Protein AF-A0AAV5AWC4-F1 (afdb_monomer_lite)

Secondary structure (DSSP, 8-state):
----------------------------------SS----GGG-TTEEEEE-SSSEEEEEE---SSS-HHHHEEEEEETTEEEEEESSTTSPP-TT-BEEESS---GGGEEEEEEEEEEE--STT--EEEEEEEEEEEPPBTTBPPPHHHHTT-HHHHHHHHHHHHHHHHHHHHHHHHHHTTS-HHHHHHH-HHHHHHHHHHTTS-GGGGGGS-TTTTT-EEEEEEEEEEEEEETTEEEEEEEEEEETTS-TT--SSS--

pLDDT: mean 78.09, std 23.51, range [24.14, 97.31]

Organism: NCBI:txid1004260

Structure (mmCIF, N/CA/C/O backbone):
data_AF-A0AAV5AWC4-F1
#
_entry.id   AF-A0AAV5AWC4-F1
#
loop_
_atom_site.group_PDB
_atom_site.id
_atom_site.type_symbol
_atom_site.label_atom_id
_atom_site.label_alt_id
_atom_site.label_comp_id
_atom_site.label_asym_id
_atom_site.label_entity_id
_atom_site.label_seq_id
_atom_site.pdbx_PDB_ins_code
_atom_site.Cartn_x
_atom_site.Cartn_y
_atom_site.Cartn_z
_atom_site.occupancy
_atom_site.B_iso_or_equiv
_atom_site.auth_seq_id
_atom_site.auth_comp_id
_atom_site.auth_asym_id
_atom_site.auth_atom_id
_atom_site.pdbx_PDB_model_num
ATOM 1 N N . MET A 1 1 ? 59.520 35.447 3.222 1.00 40.12 1 MET A N 1
ATOM 2 C CA . MET A 1 1 ? 59.905 36.164 1.985 1.00 40.12 1 MET A CA 1
ATOM 3 C C . MET A 1 1 ? 61.304 35.749 1.560 1.00 40.12 1 MET A C 1
ATOM 5 O O . MET A 1 1 ? 62.263 36.157 2.200 1.00 40.12 1 MET A O 1
ATOM 9 N N . LYS A 1 2 ? 61.407 34.945 0.501 1.00 31.33 2 LYS A N 1
ATOM 10 C CA . LYS A 1 2 ? 62.451 35.010 -0.533 1.00 31.33 2 LYS A CA 1
ATOM 11 C C . LYS A 1 2 ? 62.004 34.082 -1.660 1.00 31.33 2 LYS A C 1
ATOM 13 O O . LYS A 1 2 ? 61.679 32.924 -1.423 1.00 31.33 2 LYS A O 1
ATOM 18 N N . THR A 1 3 ? 61.866 34.674 -2.831 1.00 33.53 3 THR A N 1
ATOM 19 C CA . THR A 1 3 ? 61.226 34.121 -4.022 1.00 33.53 3 THR A CA 1
ATOM 20 C C . THR A 1 3 ? 62.292 33.633 -5.016 1.00 33.53 3 THR A C 1
ATOM 22 O O . THR A 1 3 ? 63.442 34.061 -4.926 1.00 33.53 3 THR A O 1
ATOM 25 N N . ILE A 1 4 ? 61.813 32.888 -6.027 1.00 37.16 4 ILE A N 1
ATOM 26 C CA . ILE A 1 4 ? 62.345 32.655 -7.392 1.00 37.16 4 ILE A CA 1
ATOM 27 C C . ILE A 1 4 ? 63.569 31.692 -7.438 1.00 37.16 4 ILE A C 1
ATOM 29 O O . ILE A 1 4 ? 64.443 31.784 -6.593 1.00 37.16 4 ILE A O 1
ATOM 33 N N . ILE A 1 5 ? 63.729 30.707 -8.341 1.00 33.53 5 ILE A N 1
ATOM 34 C CA . ILE A 1 5 ? 63.484 30.650 -9.797 1.00 33.53 5 ILE A CA 1
ATOM 35 C C . ILE A 1 5 ? 63.308 29.194 -10.288 1.00 33.53 5 ILE A C 1
ATOM 37 O O . ILE A 1 5 ? 64.107 28.325 -9.956 1.00 33.53 5 ILE A O 1
ATOM 41 N N . TYR A 1 6 ? 62.291 28.961 -11.130 1.00 37.31 6 TYR A N 1
ATOM 42 C CA . TYR A 1 6 ? 62.202 27.831 -12.072 1.00 37.31 6 TYR A CA 1
ATOM 43 C C . TYR A 1 6 ? 63.062 28.110 -13.312 1.00 37.31 6 TYR A C 1
ATOM 45 O O . TYR A 1 6 ? 63.095 29.253 -13.771 1.00 37.31 6 TYR A O 1
ATOM 53 N N . PRO A 1 7 ? 63.552 27.060 -13.989 1.00 45.38 7 PRO A N 1
ATOM 54 C CA . PRO A 1 7 ? 63.316 27.044 -15.424 1.00 45.38 7 PRO A CA 1
ATOM 55 C C . PRO A 1 7 ? 62.707 25.732 -15.916 1.00 45.38 7 PRO A C 1
ATOM 57 O O . PRO A 1 7 ? 63.189 24.628 -15.677 1.00 45.38 7 PRO A O 1
ATOM 60 N N . LEU A 1 8 ? 61.627 25.944 -16.658 1.00 32.09 8 LEU A N 1
ATOM 61 C CA . LEU A 1 8 ? 61.037 25.091 -17.674 1.00 32.09 8 LEU A CA 1
ATOM 62 C C . LEU A 1 8 ? 62.049 24.855 -18.810 1.00 32.09 8 LEU A C 1
ATOM 64 O O . LEU A 1 8 ? 62.684 25.809 -19.256 1.00 32.09 8 LEU A O 1
ATOM 68 N N . SER A 1 9 ? 62.142 23.634 -19.337 1.00 33.19 9 SER A N 1
ATOM 69 C CA . SER A 1 9 ? 62.274 23.346 -20.781 1.00 33.19 9 SER A CA 1
ATOM 70 C C . SER A 1 9 ? 62.487 21.844 -21.016 1.00 33.19 9 SER A C 1
ATOM 72 O O . SER A 1 9 ? 63.084 21.181 -20.180 1.00 33.19 9 SER A O 1
ATOM 74 N N . LEU A 1 10 ? 62.109 21.211 -22.126 1.00 29.83 10 LEU A N 1
ATOM 75 C CA . LEU A 1 10 ? 61.125 21.443 -23.188 1.00 29.83 10 LEU A CA 1
ATOM 76 C C . LEU A 1 10 ? 61.348 20.273 -24.178 1.00 29.83 10 LEU A C 1
ATOM 78 O O . LEU A 1 10 ? 62.437 20.211 -24.731 1.00 29.83 10 LEU A O 1
ATOM 82 N N . LEU A 1 11 ? 60.321 19.440 -24.435 1.00 32.59 11 LEU A N 1
ATOM 83 C CA . LEU A 1 11 ? 60.069 18.681 -25.688 1.00 32.59 11 LEU A CA 1
ATOM 84 C C . LEU A 1 11 ? 61.161 17.658 -26.178 1.00 32.59 11 LEU A C 1
ATOM 86 O O . LEU A 1 11 ? 62.282 17.672 -25.710 1.00 32.59 11 LEU A O 1
ATOM 90 N N . LEU A 1 12 ? 60.977 16.676 -27.079 1.00 28.38 12 LEU A N 1
ATOM 91 C CA . LEU A 1 12 ? 60.041 16.366 -28.172 1.00 28.38 12 LEU A CA 1
ATOM 92 C C . LEU A 1 12 ? 60.081 14.841 -28.474 1.00 28.38 12 LEU A C 1
ATOM 94 O O . LEU A 1 12 ? 61.156 14.269 -28.599 1.00 28.38 12 LEU A O 1
ATOM 98 N N . LEU A 1 13 ? 58.887 14.275 -28.688 1.00 28.98 13 LEU A N 1
ATOM 99 C CA . LEU A 1 13 ? 58.412 13.470 -29.835 1.00 28.98 13 LEU A CA 1
ATOM 100 C C . LEU A 1 13 ? 59.071 12.166 -30.354 1.00 28.98 13 LEU A C 1
ATOM 102 O O . LEU A 1 13 ? 60.273 12.053 -30.555 1.00 28.98 13 LEU A O 1
ATOM 106 N N . CYS A 1 14 ? 58.125 11.348 -30.858 1.00 24.14 14 CYS A N 1
ATOM 107 C CA . CYS A 1 14 ? 58.142 10.518 -32.077 1.00 24.14 14 CYS A CA 1
ATOM 108 C C . CYS A 1 14 ? 58.638 9.065 -31.942 1.00 24.14 14 CYS A C 1
ATOM 110 O O . CYS A 1 14 ? 59.650 8.808 -31.315 1.00 24.14 14 CYS A O 1
ATOM 112 N N . SER A 1 15 ? 58.050 8.037 -32.570 1.00 26.56 15 SER A N 1
ATOM 113 C CA . SER A 1 15 ? 56.782 7.822 -33.300 1.00 26.56 15 SER A CA 1
ATOM 114 C C . SER A 1 15 ? 56.810 6.394 -33.896 1.00 26.56 15 SER A C 1
ATOM 116 O O . SER A 1 15 ? 57.891 5.909 -34.207 1.00 26.56 15 SER A O 1
ATOM 118 N N . CYS A 1 16 ? 55.627 5.822 -34.181 1.00 25.19 16 CYS A N 1
ATOM 119 C CA . CYS A 1 16 ? 55.329 4.804 -35.220 1.00 25.19 16 CYS A CA 1
ATOM 120 C C . CYS A 1 16 ? 55.786 3.337 -34.993 1.00 25.19 16 CYS A C 1
ATOM 122 O O . CYS A 1 16 ? 56.966 3.044 -34.892 1.00 25.19 16 CYS A O 1
ATOM 124 N N . ASN A 1 17 ? 54.858 2.382 -34.803 1.00 28.22 17 ASN A N 1
ATOM 125 C CA . ASN A 1 17 ? 54.014 1.650 -35.786 1.00 28.22 17 ASN A CA 1
ATOM 126 C C . ASN A 1 17 ? 54.732 0.499 -36.528 1.00 28.22 17 ASN A C 1
ATOM 128 O O . ASN A 1 17 ? 55.575 0.781 -37.368 1.00 28.22 17 ASN A O 1
ATOM 132 N N . PHE A 1 18 ? 54.283 -0.758 -36.343 1.00 26.39 18 PHE A N 1
ATOM 133 C CA . PHE A 1 18 ? 53.641 -1.611 -37.377 1.00 26.39 18 PHE A CA 1
ATOM 134 C C . PHE A 1 18 ? 53.342 -3.049 -36.866 1.00 26.39 18 PHE A C 1
ATOM 136 O O . PHE A 1 18 ? 54.251 -3.744 -36.438 1.00 26.39 18 PHE A O 1
ATOM 143 N N . LYS A 1 19 ? 52.055 -3.456 -36.959 1.00 26.80 19 LYS A N 1
ATOM 144 C CA . LYS A 1 19 ? 51.456 -4.721 -37.493 1.00 26.80 19 LYS A CA 1
ATOM 145 C C . LYS A 1 19 ? 52.210 -6.066 -37.319 1.00 26.80 19 LYS A C 1
ATOM 147 O O . LYS A 1 19 ? 53.396 -6.127 -37.572 1.00 26.80 19 LYS A O 1
ATOM 152 N N . LYS A 1 20 ? 51.610 -7.260 -37.162 1.00 27.73 20 LYS A N 1
ATOM 153 C CA . LYS A 1 20 ? 50.236 -7.831 -37.120 1.00 27.73 20 LYS A CA 1
ATOM 154 C C . LYS A 1 20 ? 50.438 -9.368 -37.177 1.00 27.73 20 LYS A C 1
ATOM 156 O O . LYS A 1 20 ? 51.202 -9.772 -38.041 1.00 27.73 20 LYS A O 1
ATOM 161 N N . LEU A 1 21 ? 49.762 -10.198 -36.364 1.00 25.48 21 LEU A N 1
ATOM 162 C CA . LEU A 1 21 ? 48.998 -11.409 -36.777 1.00 25.48 21 LEU A CA 1
ATOM 163 C C . LEU A 1 21 ? 48.541 -12.300 -35.589 1.00 25.48 21 LEU A C 1
ATOM 165 O O . LEU A 1 21 ? 49.348 -12.943 -34.936 1.00 25.48 21 LEU A O 1
ATOM 169 N N . LYS A 1 22 ? 47.208 -12.322 -35.414 1.00 27.25 22 LYS A N 1
ATOM 170 C CA . LYS A 1 22 ? 46.268 -13.409 -35.051 1.00 27.25 22 LYS A CA 1
ATOM 171 C C . LYS A 1 22 ? 46.657 -14.512 -34.042 1.00 27.25 22 LYS A C 1
ATOM 173 O O . LYS A 1 22 ? 47.410 -15.415 -34.380 1.00 27.25 22 LYS A O 1
ATOM 178 N N . SER A 1 23 ? 45.836 -14.622 -32.990 1.00 26.58 23 SER A N 1
ATOM 179 C CA . SER A 1 23 ? 45.005 -15.820 -32.764 1.00 26.58 23 SER A CA 1
ATOM 180 C C . SER A 1 23 ? 43.667 -15.442 -32.113 1.00 26.58 23 SER A C 1
ATOM 182 O O . SER A 1 23 ? 43.619 -14.618 -31.204 1.00 26.58 23 SER A O 1
ATOM 184 N N . GLU A 1 24 ? 42.590 -16.027 -32.626 1.00 29.41 24 GLU A N 1
ATOM 185 C CA . GLU A 1 24 ? 41.200 -15.872 -32.195 1.00 29.41 24 GLU A CA 1
ATOM 186 C C . GLU A 1 24 ? 40.955 -16.464 -30.798 1.00 29.41 24 GLU A C 1
ATOM 188 O O . GLU A 1 24 ? 41.344 -17.594 -30.520 1.00 29.41 24 GLU A O 1
ATOM 193 N N . SER A 1 25 ? 40.219 -15.739 -29.954 1.00 27.09 25 SER A N 1
ATOM 194 C CA . SER A 1 25 ? 39.228 -16.347 -29.064 1.00 27.09 25 SER A CA 1
ATOM 195 C C . SER A 1 25 ? 38.071 -15.360 -28.922 1.00 27.09 25 SER A C 1
ATOM 197 O O . SER A 1 25 ? 38.264 -14.187 -28.603 1.00 27.09 25 SER A O 1
ATOM 199 N N . ASN A 1 26 ? 36.882 -15.819 -29.297 1.00 30.58 26 ASN A N 1
ATOM 200 C CA . ASN A 1 26 ? 35.659 -15.034 -29.304 1.00 30.58 26 ASN A CA 1
ATOM 201 C C . ASN A 1 26 ? 35.167 -14.854 -27.864 1.00 30.58 26 ASN A C 1
ATOM 203 O O . ASN A 1 26 ? 34.524 -15.750 -27.332 1.00 30.58 26 ASN A O 1
ATOM 207 N N . ASN A 1 27 ? 35.420 -13.691 -27.270 1.00 27.58 27 ASN A N 1
ATOM 208 C CA . ASN A 1 27 ? 34.572 -13.142 -26.218 1.00 27.58 27 ASN A CA 1
ATOM 209 C C . ASN A 1 27 ? 34.020 -11.827 -26.753 1.00 27.58 27 ASN A C 1
ATOM 211 O O . ASN A 1 27 ? 34.713 -10.814 -26.803 1.00 27.58 27 ASN A O 1
ATOM 215 N N . LEU A 1 28 ? 32.782 -11.877 -27.242 1.00 29.92 28 LEU A N 1
ATOM 216 C CA . LEU A 1 28 ? 32.051 -10.687 -27.643 1.00 29.92 28 LEU A CA 1
ATOM 217 C C . LEU A 1 28 ? 31.560 -10.004 -26.355 1.00 29.92 28 LEU A C 1
ATOM 219 O O . LEU A 1 28 ? 30.422 -10.193 -25.936 1.00 29.92 28 LEU A O 1
ATOM 223 N N . GLU A 1 29 ? 32.437 -9.247 -25.696 1.00 33.72 29 GLU A N 1
ATOM 224 C CA . GLU A 1 29 ? 32.007 -8.189 -24.781 1.00 33.72 29 GLU A CA 1
ATOM 225 C C . GLU A 1 29 ? 31.240 -7.165 -25.619 1.00 33.72 29 GLU A C 1
ATOM 227 O O . GLU A 1 29 ? 31.814 -6.334 -26.322 1.00 33.72 29 GLU A O 1
ATOM 232 N N . SER A 1 30 ? 29.912 -7.264 -25.617 1.00 34.53 30 SER A N 1
ATOM 233 C CA . SER A 1 30 ? 29.074 -6.204 -26.159 1.00 34.53 30 SER A CA 1
ATOM 234 C C . SER A 1 30 ? 28.936 -5.113 -25.101 1.00 34.53 30 SER A C 1
ATOM 236 O O . SER A 1 30 ? 27.962 -5.092 -24.348 1.00 34.53 30 SER A O 1
ATOM 238 N N . GLU A 1 31 ? 29.902 -4.199 -25.044 1.00 30.27 31 GLU A N 1
ATOM 239 C CA . GLU A 1 31 ? 29.702 -2.894 -24.415 1.00 30.27 31 GLU A CA 1
ATOM 240 C C . GLU A 1 31 ? 28.607 -2.152 -25.195 1.00 30.27 31 GLU A C 1
ATOM 242 O O . GLU A 1 31 ? 28.838 -1.558 -26.250 1.00 30.27 31 GLU A O 1
ATOM 247 N N . LYS A 1 32 ? 27.367 -2.219 -24.706 1.00 33.03 32 LYS A N 1
ATOM 248 C CA . LYS A 1 32 ? 26.297 -1.330 -25.159 1.00 33.03 32 LYS A CA 1
ATOM 249 C C . LYS A 1 32 ? 26.319 -0.090 -24.280 1.00 33.03 32 LYS A C 1
ATOM 251 O O . LYS A 1 32 ? 25.985 -0.153 -23.101 1.00 33.03 32 LYS A O 1
ATOM 256 N N . GLN A 1 33 ? 26.707 1.037 -24.872 1.00 28.38 33 GLN A N 1
ATOM 257 C CA . GLN A 1 33 ? 26.538 2.351 -24.264 1.00 28.38 33 GLN A CA 1
ATOM 258 C C . GLN A 1 33 ? 25.048 2.609 -24.024 1.00 28.38 33 GLN A C 1
ATOM 260 O O . GLN A 1 33 ? 24.266 2.761 -24.963 1.00 28.38 33 GLN A O 1
ATOM 265 N N . ILE A 1 34 ? 24.678 2.657 -22.748 1.00 39.28 34 ILE A N 1
ATOM 266 C CA . ILE A 1 34 ? 23.407 3.183 -22.268 1.00 39.28 34 ILE A CA 1
ATOM 267 C C . ILE A 1 34 ? 23.719 4.554 -21.673 1.00 39.28 34 ILE A C 1
ATOM 269 O O . ILE A 1 34 ? 24.625 4.705 -20.852 1.00 39.28 34 ILE A O 1
ATOM 273 N N . SER A 1 35 ? 22.969 5.564 -22.100 1.00 37.06 35 SER A N 1
ATOM 274 C CA . SER A 1 35 ? 22.832 6.811 -21.355 1.00 37.06 35 SER A CA 1
ATOM 275 C C . SER A 1 35 ? 22.282 6.474 -19.962 1.00 37.06 35 SER A C 1
ATOM 277 O O . SER A 1 35 ? 21.079 6.284 -19.816 1.00 37.06 35 SER A O 1
ATOM 279 N N . GLY A 1 36 ? 23.175 6.371 -18.973 1.00 36.38 36 GLY A N 1
ATOM 280 C CA . GLY A 1 36 ? 22.852 6.111 -17.567 1.00 36.38 36 GLY A CA 1
ATOM 281 C C . GLY A 1 36 ? 23.236 4.703 -17.105 1.00 36.38 36 GLY A C 1
ATOM 282 O O . GLY A 1 36 ? 22.401 3.814 -17.092 1.00 36.38 36 GLY A O 1
ATOM 283 N N . LYS A 1 37 ? 24.507 4.534 -16.707 1.00 37.25 37 LYS A N 1
ATOM 284 C CA . LYS A 1 37 ? 25.119 3.356 -16.052 1.00 37.25 37 LYS A CA 1
ATOM 285 C C . LYS A 1 37 ? 24.901 1.996 -16.740 1.00 37.25 37 LYS A C 1
ATOM 287 O O . LYS A 1 37 ? 23.903 1.315 -16.543 1.00 37.25 37 LYS A O 1
ATOM 292 N N . THR A 1 38 ? 25.943 1.518 -17.416 1.00 41.78 38 THR A N 1
ATOM 293 C CA . THR A 1 38 ? 26.176 0.084 -17.629 1.00 41.78 38 THR A CA 1
ATOM 294 C C . THR A 1 38 ? 26.299 -0.582 -16.257 1.00 41.78 38 THR A C 1
ATOM 296 O O . THR A 1 38 ? 27.276 -0.353 -15.544 1.00 41.78 38 THR A O 1
ATOM 299 N N . ILE A 1 39 ? 25.292 -1.348 -15.842 1.00 51.25 39 ILE A N 1
ATOM 300 C CA . ILE A 1 39 ? 25.384 -2.155 -14.625 1.00 51.25 39 ILE A CA 1
ATOM 301 C C . ILE A 1 39 ? 25.974 -3.495 -15.038 1.00 51.25 39 ILE A C 1
ATOM 303 O O . ILE A 1 39 ? 25.417 -4.193 -15.884 1.00 51.25 39 ILE A O 1
ATOM 307 N N . ASP A 1 40 ? 27.133 -3.824 -14.473 1.00 50.94 40 ASP A N 1
ATOM 308 C CA . ASP A 1 40 ? 27.715 -5.152 -14.609 1.00 50.94 40 ASP A CA 1
ATOM 309 C C . ASP A 1 40 ? 26.734 -6.158 -13.985 1.00 50.94 40 ASP A C 1
ATOM 311 O O . ASP A 1 40 ? 26.528 -6.174 -12.768 1.00 50.94 40 ASP A O 1
ATOM 315 N N . LEU A 1 41 ? 26.087 -6.975 -14.826 1.00 57.38 41 LEU A N 1
ATOM 316 C CA . LEU A 1 41 ? 25.103 -7.988 -14.416 1.00 57.38 41 LEU A CA 1
ATOM 317 C C . LEU A 1 41 ? 25.695 -9.024 -13.440 1.00 57.38 41 LEU A C 1
ATOM 319 O O . LEU A 1 41 ? 24.953 -9.827 -12.888 1.00 57.38 41 LEU A O 1
ATOM 323 N N . LYS A 1 42 ? 27.011 -9.007 -13.197 1.00 53.53 42 LYS A N 1
ATOM 324 C CA . LYS A 1 42 ? 27.685 -9.836 -12.191 1.00 53.53 42 LYS A CA 1
ATOM 325 C C . LYS A 1 42 ? 27.280 -9.526 -10.741 1.00 53.53 42 LYS A C 1
ATOM 327 O O . LYS A 1 42 ? 27.499 -10.378 -9.894 1.00 53.53 42 LYS A O 1
ATOM 332 N N . ASN A 1 43 ? 26.667 -8.371 -10.453 1.00 62.44 43 ASN A N 1
ATOM 333 C CA . ASN A 1 43 ? 26.293 -7.953 -9.087 1.00 62.44 43 ASN A CA 1
ATOM 334 C C . ASN A 1 43 ? 24.773 -7.966 -8.805 1.00 62.44 43 ASN A C 1
ATOM 336 O O . ASN A 1 43 ? 24.307 -7.274 -7.903 1.00 62.44 43 ASN A O 1
ATOM 340 N N . ILE A 1 44 ? 23.980 -8.724 -9.570 1.00 75.12 44 ILE A N 1
ATOM 341 C CA . ILE A 1 44 ? 22.509 -8.780 -9.413 1.00 75.12 44 ILE A CA 1
ATOM 342 C C . ILE A 1 44 ? 22.019 -9.921 -8.506 1.00 75.12 44 ILE A C 1
ATOM 344 O O . ILE A 1 44 ? 20.822 -10.180 -8.454 1.00 75.12 44 ILE 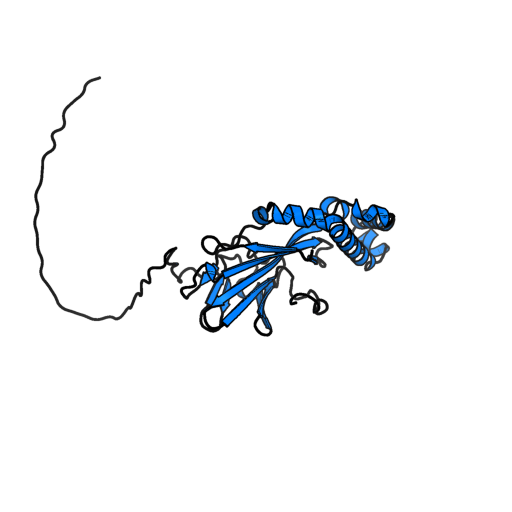A O 1
ATOM 348 N N . GLU A 1 45 ? 22.912 -10.625 -7.805 1.00 77.81 45 GLU A N 1
ATOM 349 C CA . GLU A 1 45 ? 22.542 -11.768 -6.948 1.00 77.81 45 GLU A CA 1
ATOM 350 C C . GLU A 1 45 ? 21.576 -11.366 -5.824 1.00 77.81 45 GLU A C 1
ATOM 352 O O . GLU A 1 45 ? 20.640 -12.100 -5.518 1.00 77.81 45 GLU A O 1
ATOM 357 N N . ASN A 1 46 ? 21.737 -10.150 -5.296 1.00 83.44 46 ASN A N 1
ATOM 358 C CA . ASN A 1 46 ? 20.861 -9.571 -4.278 1.00 83.44 46 ASN A CA 1
ATOM 359 C C . ASN A 1 46 ? 19.698 -8.766 -4.877 1.00 83.44 46 ASN A C 1
ATOM 361 O O . ASN A 1 46 ? 19.069 -7.984 -4.169 1.00 83.44 46 ASN A O 1
ATOM 365 N N . TYR A 1 47 ? 19.427 -8.898 -6.178 1.00 90.81 47 TYR A N 1
ATOM 366 C CA . TYR A 1 47 ? 18.319 -8.201 -6.819 1.00 90.81 47 TYR A CA 1
ATOM 367 C C . TYR A 1 47 ? 17.101 -9.090 -6.962 1.00 90.81 47 TYR A C 1
ATOM 369 O O . TYR A 1 47 ? 17.185 -10.248 -7.381 1.00 90.81 47 TYR A O 1
ATOM 377 N N . PHE A 1 48 ? 15.928 -8.512 -6.709 1.00 92.38 48 PHE A N 1
ATOM 378 C CA . PHE A 1 48 ? 14.693 -9.231 -6.951 1.00 92.38 48 PHE A CA 1
ATOM 379 C C . PHE A 1 48 ? 14.385 -9.278 -8.447 1.00 92.38 48 PHE A C 1
ATOM 381 O O . PHE A 1 48 ? 14.058 -8.265 -9.071 1.00 92.38 48 PHE A O 1
ATOM 388 N N . LYS A 1 49 ? 14.507 -10.475 -9.024 1.00 92.62 49 LYS A N 1
ATOM 389 C CA . LYS A 1 49 ? 14.283 -10.737 -10.444 1.00 92.62 49 LYS A CA 1
ATOM 390 C C . LYS A 1 49 ? 12.810 -11.019 -10.737 1.00 92.62 49 LYS A C 1
ATOM 392 O O . LYS A 1 49 ? 12.229 -11.973 -10.227 1.00 92.62 49 LYS A O 1
ATOM 397 N N . ILE A 1 50 ? 12.250 -10.257 -11.668 1.00 92.12 50 ILE A N 1
ATOM 398 C CA . ILE A 1 50 ? 10.903 -10.422 -12.210 1.00 92.12 50 ILE A CA 1
ATOM 399 C C . ILE A 1 50 ? 11.033 -10.777 -13.696 1.00 92.12 50 ILE A C 1
ATOM 401 O O . ILE A 1 50 ? 11.387 -9.911 -14.505 1.00 92.12 50 ILE A O 1
ATOM 405 N N . PRO A 1 51 ? 10.773 -12.034 -14.088 1.00 89.38 51 PRO A N 1
ATOM 406 C CA . PRO A 1 51 ? 10.812 -12.411 -15.490 1.00 89.38 51 PRO A CA 1
ATOM 407 C C . PRO A 1 51 ? 9.598 -11.837 -16.230 1.00 89.38 51 PRO A C 1
ATOM 409 O O . PRO A 1 51 ? 8.454 -11.987 -15.798 1.00 89.38 51 PRO A O 1
ATOM 412 N N . LEU A 1 52 ? 9.859 -11.182 -17.359 1.00 87.25 52 LEU A N 1
ATOM 413 C CA . LEU A 1 52 ? 8.854 -10.696 -18.303 1.00 87.25 52 LEU A CA 1
ATOM 414 C C . LEU A 1 52 ? 8.986 -11.485 -19.613 1.00 87.25 52 LEU A C 1
ATOM 416 O O . LEU A 1 52 ? 9.901 -12.287 -19.781 1.00 87.25 52 LEU A O 1
ATOM 420 N N . ASN A 1 53 ? 8.056 -11.279 -20.550 1.00 81.50 53 ASN A N 1
ATOM 421 C CA . ASN A 1 53 ? 7.986 -12.091 -21.773 1.00 81.50 53 ASN A CA 1
ATOM 422 C C . ASN A 1 53 ? 9.288 -12.089 -22.594 1.00 81.50 53 ASN A C 1
ATOM 424 O O . ASN A 1 53 ? 9.700 -13.138 -23.077 1.00 81.50 53 ASN A O 1
ATOM 428 N N . ASP A 1 54 ? 9.912 -10.919 -22.752 1.00 83.81 54 ASP A N 1
ATOM 429 C CA . ASP A 1 54 ? 11.041 -10.725 -23.674 1.00 83.81 54 ASP A CA 1
ATOM 430 C C . ASP A 1 54 ? 12.334 -10.272 -22.970 1.00 83.81 54 ASP A C 1
ATOM 432 O O . ASP A 1 54 ? 13.359 -10.086 -23.624 1.00 83.81 54 ASP A O 1
ATOM 436 N N . TYR A 1 55 ? 12.280 -10.022 -21.660 1.00 87.38 55 TYR A N 1
ATOM 437 C CA . TYR A 1 55 ? 13.375 -9.463 -20.863 1.00 87.38 55 TYR A CA 1
ATOM 438 C C . TYR A 1 55 ? 13.104 -9.685 -19.368 1.00 87.38 55 TYR A C 1
ATOM 440 O O . TYR A 1 55 ? 12.005 -10.083 -18.983 1.00 87.38 55 TYR A O 1
ATOM 448 N N . ASN A 1 56 ? 14.084 -9.437 -18.508 1.00 90.12 56 ASN A N 1
ATOM 449 C CA . ASN A 1 56 ? 13.907 -9.446 -17.061 1.00 90.12 56 ASN A CA 1
ATOM 450 C C . ASN A 1 56 ? 13.982 -8.027 -16.504 1.00 90.12 56 ASN A C 1
ATOM 452 O O . ASN A 1 56 ? 14.739 -7.172 -16.973 1.00 90.12 56 ASN A O 1
ATOM 456 N N . LEU A 1 57 ? 13.195 -7.807 -15.460 1.00 91.62 57 LEU A N 1
ATOM 457 C CA . LEU A 1 57 ? 13.276 -6.636 -14.610 1.00 91.62 57 LEU A CA 1
ATOM 458 C C . LEU A 1 57 ? 13.922 -7.046 -13.286 1.00 91.62 57 LEU A C 1
ATOM 460 O O . LEU A 1 57 ? 13.595 -8.093 -12.735 1.00 91.62 57 LEU A O 1
ATOM 464 N N . TYR A 1 58 ? 14.817 -6.215 -12.771 1.00 92.81 58 TYR A N 1
ATOM 465 C CA . TYR A 1 58 ? 15.474 -6.405 -11.484 1.00 92.81 58 TYR A CA 1
ATOM 466 C C . TYR A 1 58 ? 15.203 -5.190 -10.601 1.00 92.81 58 TYR A C 1
ATOM 468 O O . TYR A 1 58 ? 15.345 -4.057 -11.065 1.00 92.81 58 TYR A O 1
ATOM 476 N N . ILE A 1 59 ? 14.802 -5.408 -9.349 1.00 93.00 59 ILE A N 1
ATOM 477 C CA . ILE A 1 59 ? 14.552 -4.329 -8.386 1.00 93.00 59 ILE A CA 1
ATOM 478 C C . ILE A 1 59 ? 15.537 -4.435 -7.236 1.00 93.00 59 ILE A C 1
ATOM 480 O O . ILE A 1 59 ? 15.479 -5.422 -6.509 1.00 93.00 59 ILE A O 1
ATOM 484 N N . GLY A 1 60 ? 16.340 -3.379 -7.069 1.00 87.31 60 GLY A N 1
ATOM 485 C CA . GLY A 1 60 ? 17.108 -3.051 -5.870 1.00 87.31 60 GLY A CA 1
ATOM 486 C C . GLY A 1 60 ? 18.161 -4.059 -5.444 1.00 87.31 60 GLY A C 1
ATOM 487 O O . GLY A 1 60 ? 18.015 -5.245 -5.657 1.00 87.31 60 GLY A O 1
ATOM 488 N N . GLU A 1 61 ? 19.174 -3.616 -4.712 1.00 89.06 61 GLU A N 1
ATOM 489 C CA . GLU A 1 61 ? 19.807 -4.530 -3.763 1.00 89.06 61 GLU A CA 1
ATOM 490 C C . GLU A 1 61 ? 18.845 -4.719 -2.582 1.00 89.06 61 GLU A C 1
ATOM 492 O O . GLU A 1 61 ? 18.435 -3.743 -1.938 1.00 89.06 61 GLU A O 1
ATOM 497 N N . MET A 1 62 ? 18.413 -5.955 -2.352 1.00 89.38 62 MET A N 1
ATOM 498 C CA . MET A 1 62 ? 17.423 -6.310 -1.344 1.00 89.38 62 MET A CA 1
ATOM 499 C C . MET A 1 62 ? 18.047 -7.193 -0.272 1.00 89.38 62 MET A C 1
ATOM 501 O O . MET A 1 62 ? 18.802 -8.121 -0.561 1.00 89.38 62 MET A O 1
ATOM 505 N N . TYR A 1 63 ? 17.699 -6.904 0.977 1.00 89.25 63 TYR A N 1
ATOM 506 C CA . TYR A 1 63 ? 17.982 -7.808 2.083 1.00 89.25 63 TYR A CA 1
ATOM 507 C C . TYR A 1 63 ? 16.984 -8.968 2.067 1.00 89.25 63 TYR A C 1
ATOM 509 O O . TYR A 1 63 ? 15.787 -8.743 1.857 1.00 89.25 63 TYR A O 1
ATOM 517 N N . SER A 1 64 ? 17.474 -10.188 2.307 1.00 86.94 64 SER A N 1
ATOM 518 C CA . SER A 1 64 ? 16.608 -11.343 2.519 1.00 86.94 64 SER A CA 1
ATOM 519 C C . SER A 1 64 ? 16.490 -11.685 3.998 1.00 86.94 64 SER A C 1
ATOM 521 O O . SER A 1 64 ? 17.493 -11.731 4.707 1.00 86.94 64 SER A O 1
ATOM 523 N N . VAL A 1 65 ? 15.263 -11.938 4.452 1.00 85.69 65 VAL A N 1
ATOM 524 C CA . VAL A 1 65 ? 14.986 -12.465 5.798 1.00 85.69 65 VAL A CA 1
ATOM 525 C C . VAL A 1 65 ? 15.397 -13.938 5.889 1.00 85.69 65 VAL A C 1
ATOM 527 O O . VAL A 1 65 ? 15.760 -14.413 6.964 1.00 85.69 65 VAL A O 1
ATOM 530 N N . ASN A 1 66 ? 15.369 -14.646 4.758 1.00 81.50 66 ASN A N 1
ATOM 531 C CA . ASN A 1 66 ? 15.826 -16.025 4.619 1.00 81.50 66 ASN A CA 1
ATOM 532 C C . ASN A 1 66 ? 17.203 -16.094 3.939 1.00 81.50 66 ASN A C 1
ATOM 534 O O . ASN A 1 66 ? 17.907 -15.098 3.781 1.00 81.50 66 ASN A O 1
ATOM 538 N N . GLU A 1 67 ? 17.598 -17.298 3.522 1.00 79.69 67 GLU A N 1
ATOM 539 C CA . GLU A 1 67 ? 18.826 -17.514 2.753 1.00 79.69 67 GLU A CA 1
ATOM 540 C C . GLU A 1 67 ? 18.709 -16.998 1.305 1.00 79.69 67 GLU A C 1
ATOM 542 O O . GLU A 1 67 ? 19.728 -16.774 0.650 1.00 79.69 67 GLU A O 1
ATOM 547 N N . ASN A 1 68 ? 17.486 -16.807 0.787 1.00 83.06 68 ASN A N 1
ATOM 548 C CA . ASN A 1 68 ? 17.246 -16.454 -0.611 1.00 83.06 68 ASN A CA 1
ATOM 549 C C . ASN A 1 68 ? 16.043 -15.511 -0.794 1.00 83.06 68 ASN A C 1
ATOM 551 O O . ASN A 1 68 ? 14.922 -15.828 -0.402 1.00 83.06 68 ASN A O 1
ATOM 555 N N . LEU A 1 69 ? 16.246 -14.409 -1.528 1.00 85.50 69 LEU A N 1
ATOM 556 C CA . LEU A 1 69 ? 15.204 -13.425 -1.858 1.00 85.50 69 LEU A CA 1
ATOM 557 C C . LEU A 1 69 ? 13.967 -14.028 -2.531 1.00 85.50 69 LEU A C 1
ATOM 559 O O . LEU A 1 69 ? 12.862 -13.520 -2.365 1.00 85.50 69 LEU A O 1
ATOM 563 N N . SER A 1 70 ? 14.124 -15.104 -3.303 1.00 84.38 70 SER A N 1
ATOM 564 C CA . SER A 1 70 ? 12.983 -15.771 -3.943 1.00 84.38 70 SER A CA 1
ATOM 565 C C . SER A 1 70 ? 12.012 -16.422 -2.949 1.00 84.38 70 SER A C 1
ATOM 567 O O . SER A 1 70 ? 10.863 -16.674 -3.309 1.00 84.38 70 SER A O 1
ATOM 569 N N . GLU A 1 71 ? 12.437 -16.656 -1.705 1.00 87.94 71 GLU A N 1
ATOM 570 C CA . GLU A 1 71 ? 11.590 -17.173 -0.625 1.00 87.94 71 GLU A CA 1
ATOM 571 C C . GLU A 1 71 ? 10.822 -16.059 0.091 1.00 87.94 71 GLU A C 1
ATOM 573 O O . GLU A 1 71 ? 9.755 -16.302 0.655 1.00 87.94 71 GLU A O 1
ATOM 578 N N . ASP A 1 72 ? 11.303 -14.820 0.009 1.00 89.88 72 ASP A N 1
ATOM 579 C CA . ASP A 1 72 ? 10.696 -13.669 0.679 1.00 89.88 72 ASP A CA 1
ATOM 580 C C . ASP A 1 72 ? 9.504 -13.098 -0.084 1.00 89.88 72 ASP A C 1
ATOM 582 O O . ASP A 1 72 ? 8.625 -12.467 0.508 1.00 89.88 72 ASP A O 1
ATOM 586 N N . TYR A 1 73 ? 9.435 -13.349 -1.392 1.00 91.25 73 TYR A N 1
ATOM 587 C CA . TYR A 1 73 ? 8.387 -12.812 -2.247 1.00 91.25 73 TYR A CA 1
ATOM 588 C C . TYR A 1 73 ? 7.741 -13.888 -3.103 1.00 91.25 73 TYR A C 1
ATOM 590 O O . TYR A 1 73 ? 8.392 -14.730 -3.716 1.00 91.25 73 TYR A O 1
ATOM 598 N N . LYS A 1 74 ? 6.421 -13.799 -3.235 1.00 90.56 74 LYS A N 1
ATOM 599 C CA . LYS A 1 74 ? 5.647 -14.649 -4.131 1.00 90.56 74 LYS A CA 1
ATOM 600 C C . LYS A 1 74 ? 5.210 -13.882 -5.369 1.00 90.56 74 LYS A C 1
ATOM 602 O O . LYS A 1 74 ? 4.456 -12.917 -5.264 1.00 90.56 74 LYS A O 1
ATOM 607 N N . ILE A 1 75 ? 5.568 -14.404 -6.540 1.00 91.88 75 ILE A N 1
ATOM 608 C CA . ILE A 1 75 ? 5.094 -13.914 -7.839 1.00 91.88 75 ILE A CA 1
ATOM 609 C C . ILE A 1 75 ? 3.835 -14.688 -8.265 1.00 91.88 75 ILE A C 1
ATOM 611 O O . ILE A 1 75 ? 3.798 -15.919 -8.221 1.00 91.88 75 ILE A O 1
ATOM 615 N N . GLN A 1 76 ? 2.787 -13.978 -8.685 1.00 91.62 76 GLN A N 1
ATOM 616 C CA . GLN A 1 76 ? 1.564 -14.543 -9.256 1.00 91.62 76 GLN A CA 1
ATOM 617 C C . GLN A 1 76 ? 1.192 -13.821 -10.549 1.00 91.62 76 GLN A C 1
ATOM 619 O O . GLN A 1 76 ? 1.068 -12.602 -10.573 1.00 91.62 76 GLN A O 1
ATOM 624 N N . TYR A 1 77 ? 0.921 -14.578 -11.605 1.00 89.12 77 TYR A N 1
ATOM 625 C CA . TYR A 1 77 ? 0.483 -14.038 -12.890 1.00 89.12 77 TYR A CA 1
A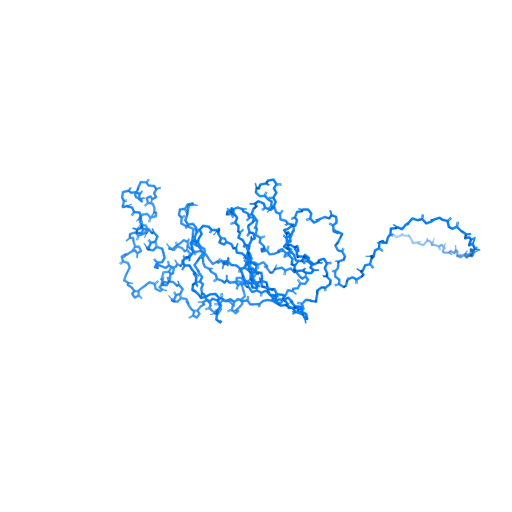TOM 626 C C . TYR A 1 77 ? -1.042 -14.126 -12.977 1.00 89.12 77 TYR A C 1
ATOM 628 O O . TYR A 1 77 ? -1.612 -15.211 -12.846 1.00 89.12 77 TYR A O 1
ATOM 636 N N . LYS A 1 78 ? -1.714 -12.987 -13.158 1.00 87.00 78 LYS A N 1
ATOM 637 C CA . LYS A 1 78 ? -3.172 -12.889 -13.310 1.00 87.00 78 LYS A CA 1
ATOM 638 C C . LYS A 1 78 ? -3.487 -11.998 -14.506 1.00 87.00 78 LYS A C 1
ATOM 640 O O . LYS A 1 78 ? -3.356 -10.779 -14.413 1.00 87.00 78 LYS A O 1
ATOM 645 N N . ASN A 1 79 ? -3.943 -12.603 -15.602 1.00 83.06 79 ASN A N 1
ATOM 646 C CA . ASN A 1 79 ? -4.138 -11.918 -16.884 1.00 83.06 79 ASN A CA 1
ATOM 647 C C . ASN A 1 79 ? -2.846 -11.173 -17.282 1.00 83.06 79 ASN A C 1
ATOM 649 O O . ASN A 1 79 ? -1.766 -11.756 -17.219 1.00 83.06 79 ASN A O 1
ATOM 653 N N . ASP A 1 80 ? -2.944 -9.883 -17.600 1.00 82.50 80 ASP A N 1
ATOM 654 C CA . ASP A 1 80 ? -1.810 -9.024 -17.965 1.00 82.50 80 ASP A CA 1
ATOM 655 C C . ASP A 1 80 ? -1.112 -8.378 -16.748 1.00 82.50 80 ASP A C 1
ATOM 657 O O . ASP A 1 80 ? -0.353 -7.416 -16.887 1.00 82.50 80 ASP A O 1
ATOM 661 N N . THR A 1 81 ? -1.403 -8.857 -15.530 1.00 89.81 81 THR A N 1
ATOM 662 C CA . THR A 1 81 ? -0.854 -8.320 -14.278 1.00 89.81 81 THR A CA 1
ATOM 663 C C . THR A 1 81 ? 0.012 -9.340 -13.546 1.00 89.81 81 THR A C 1
ATOM 665 O O . THR A 1 81 ? -0.412 -10.463 -13.266 1.00 89.81 81 THR A O 1
ATOM 668 N N . ILE A 1 82 ? 1.214 -8.919 -13.170 1.00 93.69 82 ILE A N 1
ATOM 669 C CA . ILE A 1 82 ? 2.154 -9.666 -12.338 1.00 93.69 82 ILE A CA 1
ATOM 670 C C . ILE A 1 82 ? 2.043 -9.117 -10.919 1.00 93.69 82 ILE A C 1
ATOM 672 O O . ILE A 1 82 ? 2.388 -7.969 -10.656 1.00 93.69 82 ILE A O 1
ATOM 676 N N . TRP A 1 83 ? 1.542 -9.926 -10.001 1.00 94.50 83 TRP A N 1
ATOM 677 C CA . TRP A 1 83 ? 1.421 -9.579 -8.592 1.00 94.50 83 TRP A CA 1
ATOM 678 C C . TRP A 1 83 ? 2.601 -10.127 -7.812 1.00 94.50 83 TRP A C 1
ATOM 680 O O . TRP A 1 83 ? 2.930 -11.306 -7.934 1.00 94.50 83 TRP A O 1
ATOM 690 N N . ILE A 1 84 ? 3.200 -9.284 -6.983 1.00 94.19 84 ILE A N 1
ATOM 691 C CA . ILE A 1 84 ? 4.301 -9.642 -6.099 1.00 94.19 84 ILE A CA 1
ATOM 692 C C . ILE A 1 84 ? 3.853 -9.344 -4.679 1.00 94.19 84 ILE A C 1
ATOM 694 O O . ILE A 1 84 ? 3.517 -8.207 -4.356 1.00 94.19 84 ILE A O 1
ATOM 698 N N . PHE A 1 85 ? 3.814 -10.382 -3.853 1.00 92.12 85 PHE A N 1
ATOM 699 C CA . PHE A 1 85 ? 3.429 -10.296 -2.449 1.00 92.12 85 PHE A CA 1
ATOM 700 C C . PHE A 1 85 ? 4.619 -10.631 -1.573 1.00 92.12 85 PHE A C 1
ATOM 702 O O . PHE A 1 85 ? 5.388 -11.532 -1.909 1.00 92.12 85 PHE A O 1
ATOM 709 N N . LYS A 1 86 ? 4.718 -9.967 -0.427 1.00 88.50 86 LYS A N 1
ATOM 710 C CA . LYS A 1 86 ? 5.630 -10.394 0.629 1.00 88.50 86 LYS A CA 1
ATOM 711 C C . LYS A 1 86 ? 5.111 -11.677 1.279 1.00 88.50 86 LYS A C 1
ATOM 713 O O . LYS A 1 86 ? 3.913 -11.796 1.557 1.00 88.50 86 LYS A O 1
ATOM 718 N N . ASN A 1 87 ? 6.007 -12.627 1.517 1.00 87.19 87 ASN A N 1
ATOM 719 C CA . ASN A 1 87 ? 5.720 -13.804 2.333 1.00 87.19 87 ASN A CA 1
ATOM 720 C C . ASN A 1 87 ? 5.889 -13.496 3.828 1.00 87.19 87 ASN A C 1
ATOM 722 O O . ASN A 1 87 ? 5.166 -14.075 4.634 1.00 87.19 87 ASN A O 1
ATOM 726 N N . PHE A 1 88 ? 6.762 -12.544 4.179 1.00 85.19 88 PHE A N 1
ATOM 727 C CA . PHE A 1 88 ? 7.015 -12.110 5.556 1.00 85.19 88 PHE A CA 1
ATOM 728 C C . PHE A 1 88 ? 6.833 -10.598 5.689 1.00 85.19 88 PHE A C 1
ATOM 730 O O . PHE A 1 88 ? 7.070 -9.845 4.743 1.00 85.19 88 PHE A O 1
ATOM 737 N N . LEU A 1 89 ? 6.408 -10.130 6.861 1.00 81.19 89 LEU A N 1
ATOM 738 C CA . LEU A 1 89 ? 6.251 -8.693 7.106 1.00 81.19 89 LEU A CA 1
ATOM 739 C C . LEU A 1 89 ? 7.613 -7.981 7.077 1.00 81.19 89 LEU A C 1
ATOM 741 O O . LEU A 1 89 ? 7.724 -6.849 6.610 1.00 81.19 89 LEU A O 1
ATOM 745 N N . GLU A 1 90 ? 8.635 -8.691 7.543 1.00 86.12 90 GLU A N 1
ATOM 746 C CA . GLU A 1 90 ? 10.031 -8.290 7.662 1.00 86.12 90 GLU A CA 1
ATOM 747 C C . GLU A 1 90 ? 10.762 -8.276 6.317 1.00 86.12 90 GLU A C 1
ATOM 749 O O . GLU A 1 90 ? 11.864 -7.733 6.235 1.00 86.12 90 GLU A O 1
ATOM 754 N N . SER A 1 91 ? 10.173 -8.858 5.262 1.00 89.06 91 SER A N 1
ATOM 755 C CA . SER A 1 91 ? 10.751 -8.807 3.921 1.00 89.06 91 SER A CA 1
ATOM 756 C C . SER A 1 91 ? 10.977 -7.353 3.514 1.00 89.06 91 SER A C 1
ATOM 758 O O . SER A 1 91 ? 10.124 -6.487 3.750 1.00 89.06 91 SER A O 1
ATOM 760 N N . ASP A 1 92 ? 12.127 -7.096 2.893 1.00 91.00 92 ASP A N 1
ATOM 761 C CA . ASP A 1 92 ? 12.560 -5.755 2.509 1.00 91.00 92 ASP A CA 1
ATOM 762 C C . ASP A 1 92 ? 11.504 -5.024 1.648 1.00 91.00 92 ASP A C 1
ATOM 764 O O . ASP A 1 92 ? 10.546 -5.577 1.094 1.00 91.00 92 ASP A O 1
ATOM 768 N N . THR A 1 93 ? 11.608 -3.708 1.617 1.00 90.06 93 THR A N 1
ATOM 769 C CA . THR A 1 93 ? 10.698 -2.842 0.884 1.00 90.06 93 THR A CA 1
ATOM 770 C C . THR A 1 93 ? 11.218 -2.554 -0.519 1.00 90.06 93 THR A C 1
ATOM 772 O O . THR A 1 93 ? 12.421 -2.525 -0.772 1.00 90.06 93 THR A O 1
ATOM 775 N N . PHE A 1 94 ? 10.295 -2.295 -1.444 1.00 92.38 94 PHE A N 1
ATOM 776 C CA . PHE A 1 94 ? 10.629 -1.791 -2.777 1.00 92.38 94 PHE A CA 1
ATOM 777 C C . PHE A 1 94 ? 10.842 -0.267 -2.786 1.00 92.38 94 PHE A C 1
ATOM 779 O O . PHE A 1 94 ? 11.290 0.287 -3.787 1.00 92.38 94 PHE A O 1
ATOM 786 N N . ASP A 1 95 ? 10.529 0.411 -1.677 1.00 91.81 95 ASP A N 1
ATOM 787 C CA . ASP A 1 95 ? 10.702 1.855 -1.515 1.00 91.81 95 ASP A CA 1
ATOM 788 C C . ASP A 1 95 ? 12.152 2.296 -1.738 1.00 91.81 95 ASP A C 1
ATOM 790 O O . ASP A 1 95 ? 13.076 1.685 -1.199 1.00 91.81 95 ASP A O 1
ATOM 794 N N . GLY A 1 96 ? 12.368 3.360 -2.516 1.00 92.75 96 GLY A N 1
ATOM 795 C CA . GLY A 1 96 ? 13.720 3.874 -2.764 1.00 92.75 96 GLY A CA 1
ATOM 796 C C . GLY A 1 96 ? 14.620 2.991 -3.633 1.00 92.75 96 GLY A C 1
ATOM 797 O O . GLY A 1 96 ? 15.768 3.351 -3.893 1.00 92.75 96 GLY A O 1
ATOM 798 N N . LYS A 1 97 ? 14.157 1.810 -4.062 1.00 93.31 97 LYS A N 1
ATOM 799 C CA . LYS A 1 97 ? 14.986 0.863 -4.812 1.00 93.31 97 LYS A CA 1
ATOM 800 C C . LYS A 1 97 ? 15.102 1.278 -6.281 1.00 93.31 97 LYS A C 1
ATOM 802 O O . LYS A 1 97 ? 14.176 1.830 -6.876 1.00 93.31 97 LYS A O 1
ATOM 807 N N . ASN A 1 98 ? 16.247 0.982 -6.885 1.00 92.31 98 ASN A N 1
ATOM 808 C CA . ASN A 1 98 ? 16.468 1.146 -8.318 1.00 92.31 98 ASN A CA 1
ATOM 809 C C . ASN A 1 98 ? 15.830 0.006 -9.119 1.00 92.31 98 ASN A C 1
ATOM 811 O O . ASN A 1 98 ? 15.758 -1.132 -8.663 1.00 92.31 98 ASN A O 1
ATOM 815 N N . ILE A 1 99 ? 15.424 0.311 -10.345 1.00 91.56 99 ILE A N 1
ATOM 816 C CA . ILE A 1 99 ? 14.904 -0.635 -11.326 1.00 91.56 99 ILE A CA 1
ATOM 817 C C . ILE A 1 99 ? 15.939 -0.778 -12.435 1.00 91.56 99 ILE A C 1
ATOM 819 O O . ILE A 1 99 ? 16.476 0.207 -12.940 1.00 91.56 99 ILE A O 1
ATOM 823 N N . ILE A 1 100 ? 16.205 -2.016 -12.832 1.00 90.56 100 ILE A N 1
ATOM 824 C CA . ILE A 1 100 ? 17.128 -2.350 -13.910 1.00 90.56 100 ILE A CA 1
ATOM 825 C C . ILE A 1 100 ? 16.407 -3.259 -14.895 1.00 90.56 100 ILE A C 1
ATOM 827 O O . ILE A 1 100 ? 15.693 -4.184 -14.509 1.00 90.56 100 ILE A O 1
ATOM 831 N N . PHE A 1 101 ? 16.634 -3.012 -16.176 1.00 88.50 101 PHE A N 1
ATOM 832 C CA . PHE A 1 101 ? 16.173 -3.858 -17.264 1.00 88.50 101 PHE A CA 1
ATOM 833 C C . PHE A 1 101 ? 17.388 -4.478 -17.952 1.00 88.50 101 PHE A C 1
ATOM 835 O O . PHE A 1 101 ? 18.354 -3.773 -18.238 1.00 88.50 101 PHE A O 1
ATOM 842 N N . ASP A 1 102 ? 17.341 -5.772 -18.274 1.00 86.69 102 ASP A N 1
ATOM 843 C CA . ASP A 1 102 ? 18.369 -6.407 -19.125 1.00 86.69 102 ASP A CA 1
ATOM 844 C C . ASP A 1 102 ? 18.158 -6.138 -20.633 1.00 86.69 102 ASP A C 1
ATOM 846 O O . ASP A 1 102 ? 18.863 -6.667 -21.495 1.00 86.69 102 ASP A O 1
ATOM 850 N N . LYS A 1 103 ? 17.220 -5.239 -20.948 1.00 85.62 103 LYS A N 1
ATOM 851 C CA . LYS A 1 103 ? 16.963 -4.644 -22.259 1.00 85.62 103 LYS A CA 1
ATOM 852 C C . LYS A 1 103 ? 16.921 -3.120 -22.118 1.00 85.62 103 LYS A C 1
ATOM 854 O O . LYS A 1 103 ? 16.515 -2.598 -21.087 1.00 85.62 103 LYS A O 1
ATOM 859 N N . ASN A 1 104 ? 17.265 -2.396 -23.183 1.00 83.75 104 ASN A N 1
ATOM 860 C CA . ASN A 1 104 ? 17.079 -0.945 -23.228 1.00 83.75 104 ASN A CA 1
ATOM 861 C C . ASN A 1 104 ? 15.582 -0.600 -23.186 1.00 83.75 104 ASN A C 1
ATOM 863 O O . ASN A 1 104 ? 14.856 -0.887 -24.139 1.00 83.75 104 ASN A O 1
ATOM 867 N N . ILE A 1 105 ? 15.150 0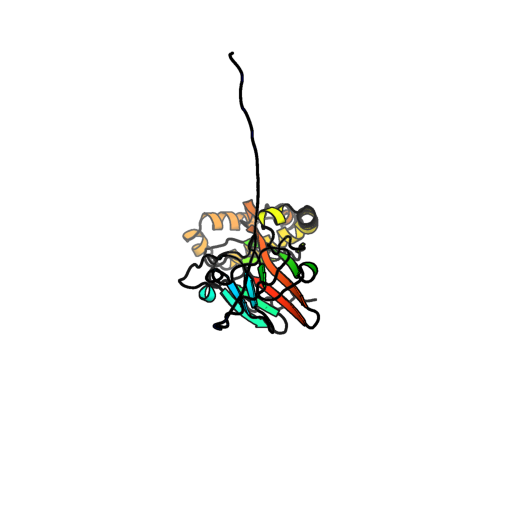.030 -22.095 1.00 84.38 105 ILE A N 1
ATOM 868 C CA . ILE A 1 105 ? 13.806 0.580 -21.905 1.00 84.38 105 ILE A CA 1
ATOM 869 C C . ILE A 1 105 ? 13.941 2.087 -21.720 1.00 84.38 105 ILE A C 1
ATOM 871 O O . ILE A 1 105 ? 14.807 2.549 -20.979 1.00 84.38 105 ILE A O 1
ATOM 875 N N . SER A 1 106 ? 13.093 2.851 -22.403 1.00 83.38 106 SER A N 1
ATOM 876 C CA . SER A 1 106 ? 13.085 4.303 -22.259 1.00 83.38 106 SER A CA 1
ATOM 877 C C . SER A 1 106 ? 12.337 4.723 -20.986 1.00 83.38 106 SER A C 1
ATOM 879 O O . SER A 1 106 ? 11.289 4.138 -20.698 1.00 83.38 106 SER A O 1
ATOM 881 N N . PRO A 1 107 ? 12.809 5.715 -20.208 1.00 81.25 107 PRO A N 1
ATOM 882 C CA . PRO A 1 107 ? 12.141 6.136 -18.975 1.00 81.25 107 PRO A CA 1
ATOM 883 C C . PRO A 1 107 ? 10.675 6.549 -19.160 1.00 81.25 107 PRO A C 1
ATOM 885 O O . PRO A 1 107 ? 9.843 6.288 -18.292 1.00 81.25 107 PRO A O 1
ATOM 888 N N . GLU A 1 108 ? 10.313 7.148 -20.298 1.00 83.69 108 GLU A N 1
ATOM 889 C CA . GLU A 1 108 ? 8.932 7.546 -20.594 1.00 83.69 108 GLU A CA 1
ATOM 890 C C . GLU A 1 108 ? 7.951 6.368 -20.644 1.00 83.69 108 GLU A C 1
ATOM 892 O O . GLU A 1 108 ? 6.771 6.557 -20.323 1.00 83.69 108 GLU A O 1
ATOM 897 N N . ASN A 1 109 ? 8.458 5.171 -20.957 1.00 87.62 109 ASN A N 1
ATOM 898 C CA . ASN A 1 109 ? 7.710 3.918 -21.041 1.00 87.62 109 ASN A CA 1
ATOM 899 C C . ASN A 1 109 ? 7.442 3.290 -19.672 1.00 87.62 109 ASN A C 1
ATOM 901 O O . ASN A 1 109 ? 6.775 2.258 -19.586 1.00 87.62 109 ASN A O 1
ATOM 905 N N . VAL A 1 110 ? 7.949 3.908 -18.606 1.00 89.69 110 VAL A N 1
ATOM 906 C CA . VAL A 1 110 ? 7.765 3.464 -17.233 1.00 89.69 110 VAL A CA 1
ATOM 907 C C . VAL A 1 110 ? 6.911 4.481 -16.487 1.00 89.69 110 VAL A C 1
ATOM 909 O O . VAL A 1 110 ? 7.206 5.678 -16.430 1.00 89.69 110 VAL A O 1
ATOM 912 N N . ASN A 1 111 ? 5.808 4.006 -15.921 1.00 91.88 111 ASN A N 1
ATOM 913 C CA . ASN A 1 111 ? 4.961 4.786 -15.034 1.00 91.88 111 ASN A CA 1
ATOM 914 C C . ASN A 1 111 ? 4.869 4.083 -13.687 1.00 91.88 111 ASN A C 1
ATOM 916 O O . ASN A 1 111 ? 4.599 2.886 -13.624 1.00 91.88 111 ASN A O 1
ATOM 920 N N . VAL A 1 112 ? 5.070 4.839 -12.614 1.00 94.94 112 VAL A N 1
ATOM 921 C CA . VAL A 1 112 ? 4.955 4.326 -11.253 1.00 94.94 112 VAL A CA 1
ATOM 922 C C . VAL A 1 112 ? 3.767 4.967 -10.585 1.00 94.94 112 VAL A C 1
ATOM 924 O O . VAL A 1 112 ? 3.541 6.164 -10.724 1.00 94.94 112 VAL A O 1
ATOM 927 N N . LYS A 1 113 ? 2.996 4.179 -9.845 1.00 96.50 113 LYS A N 1
ATOM 928 C CA . LYS A 1 113 ? 1.853 4.656 -9.083 1.00 96.50 113 LYS A CA 1
ATOM 929 C C . LYS A 1 113 ? 1.881 4.090 -7.670 1.00 96.50 113 LYS A C 1
ATOM 931 O O . LYS A 1 113 ? 1.817 2.880 -7.496 1.00 96.50 113 LYS A O 1
ATOM 936 N N . TYR A 1 114 ? 1.913 4.965 -6.675 1.00 97.06 114 TYR A N 1
ATOM 937 C CA . TYR A 1 114 ? 1.738 4.594 -5.273 1.00 97.06 114 TYR A CA 1
ATOM 938 C C . TYR A 1 114 ? 0.248 4.532 -4.964 1.00 97.06 114 TYR A C 1
ATOM 940 O O . TYR A 1 114 ? -0.480 5.492 -5.238 1.00 97.06 114 TYR A O 1
ATOM 948 N N . VAL A 1 115 ? -0.202 3.413 -4.400 1.00 96.88 115 VAL A N 1
ATOM 949 C CA . VAL A 1 115 ? -1.556 3.258 -3.858 1.00 96.88 115 VAL A CA 1
ATOM 950 C C . VAL A 1 115 ? -1.506 3.594 -2.376 1.00 96.88 115 VAL A C 1
ATOM 952 O O . VAL A 1 115 ? -0.925 2.856 -1.580 1.00 96.88 115 VAL A O 1
ATOM 955 N N . ILE A 1 116 ? -2.085 4.737 -2.020 1.00 97.31 116 ILE A N 1
ATOM 956 C CA . ILE A 1 116 ? -2.010 5.286 -0.671 1.00 97.31 116 ILE A CA 1
ATOM 957 C C . ILE A 1 116 ? -3.014 4.575 0.228 1.00 97.31 116 ILE A C 1
ATOM 959 O O . ILE A 1 116 ? -4.193 4.405 -0.106 1.00 97.31 116 ILE A O 1
ATOM 963 N N . SER A 1 117 ? -2.548 4.208 1.409 1.00 96.12 117 SER A N 1
ATOM 964 C CA . SER A 1 117 ? -3.310 3.461 2.398 1.00 96.12 117 SER A CA 1
ATOM 965 C C . SER A 1 117 ? -2.942 3.918 3.800 1.00 96.12 117 SER A C 1
ATOM 967 O O . SER A 1 117 ? -1.973 4.641 3.997 1.00 96.12 117 SER A O 1
ATOM 969 N N . TYR A 1 118 ? -3.660 3.420 4.785 1.00 95.81 118 TYR A N 1
ATOM 970 C CA . TYR A 1 118 ? -3.265 3.506 6.176 1.00 95.81 118 TYR A CA 1
ATOM 971 C C . TYR A 1 118 ? -2.904 2.114 6.690 1.00 95.81 118 TYR A C 1
ATOM 973 O O . TYR A 1 118 ? -3.611 1.148 6.407 1.00 95.81 118 TYR A O 1
ATOM 981 N N . PHE A 1 119 ? -1.781 2.002 7.388 1.00 93.19 119 PHE A N 1
ATOM 982 C CA . PHE A 1 119 ? -1.325 0.772 8.014 1.00 93.19 119 PHE A CA 1
ATOM 983 C C . PHE A 1 119 ? -1.836 0.723 9.452 1.00 93.19 119 PHE A C 1
ATOM 985 O O . PHE A 1 119 ? -1.401 1.504 10.299 1.00 93.19 119 PHE A O 1
ATOM 992 N N . PHE A 1 120 ? -2.783 -0.175 9.705 1.00 91.19 120 PHE A N 1
ATOM 993 C CA . PHE A 1 120 ? -3.287 -0.465 11.038 1.00 91.19 120 PHE A CA 1
ATOM 994 C C . PHE A 1 120 ? -2.410 -1.534 11.681 1.00 91.19 120 PHE A C 1
ATOM 996 O O . PHE A 1 120 ? -2.371 -2.678 11.216 1.00 91.19 120 PHE A O 1
ATOM 1003 N N . ASN A 1 121 ? -1.710 -1.139 12.743 1.00 79.75 121 ASN A N 1
ATOM 1004 C CA . ASN A 1 121 ? -0.874 -2.028 13.536 1.00 79.75 121 ASN A CA 1
ATOM 1005 C C . ASN A 1 121 ? -1.710 -2.560 14.707 1.00 79.75 121 ASN A C 1
ATOM 1007 O O . ASN A 1 121 ? -1.731 -1.966 15.784 1.00 79.75 121 ASN A O 1
ATOM 1011 N N . GLY A 1 122 ? -2.480 -3.619 14.443 1.00 75.62 122 GLY A N 1
ATOM 1012 C CA . GLY A 1 122 ? -3.268 -4.313 15.461 1.00 75.62 122 GLY A CA 1
ATOM 1013 C C . GLY A 1 122 ? -2.384 -5.165 16.379 1.00 75.62 122 GLY A C 1
ATOM 1014 O O . GLY A 1 122 ? -1.252 -4.815 16.700 1.00 75.62 122 GLY A O 1
ATOM 1015 N N . THR A 1 123 ? -2.878 -6.336 16.786 1.00 67.75 123 THR A N 1
ATOM 1016 C CA . THR A 1 123 ? -1.990 -7.358 17.370 1.00 67.75 123 THR A CA 1
ATOM 1017 C C . THR A 1 123 ? -1.033 -7.874 16.292 1.00 67.75 123 THR A C 1
ATOM 1019 O O . THR A 1 123 ? -1.358 -7.812 15.105 1.00 67.75 123 THR A O 1
ATOM 1022 N N . GLU A 1 124 ? 0.110 -8.450 16.688 1.00 54.09 124 GLU A N 1
ATOM 1023 C CA . GLU A 1 124 ? 1.166 -8.957 15.783 1.00 54.09 124 GLU A CA 1
ATOM 1024 C C . GLU A 1 124 ? 0.656 -9.854 14.632 1.00 54.09 124 GLU A C 1
ATOM 1026 O O . GLU A 1 124 ? 1.328 -10.014 13.618 1.00 54.09 124 GLU A O 1
ATOM 1031 N N . LYS A 1 125 ? -0.544 -10.434 14.762 1.00 56.25 125 LYS A N 1
ATOM 1032 C CA . LYS A 1 125 ? -1.154 -11.352 13.789 1.00 56.25 125 LYS A CA 1
ATOM 1033 C C . LYS A 1 125 ? -2.171 -10.709 12.840 1.00 56.25 125 LYS A C 1
ATOM 1035 O O . LYS A 1 125 ? -2.750 -11.425 12.028 1.00 56.25 125 LYS A O 1
ATOM 1040 N N . ALA A 1 126 ? -2.429 -9.405 12.934 1.00 67.31 126 ALA A N 1
ATOM 1041 C CA . ALA A 1 126 ? -3.551 -8.775 12.233 1.00 67.31 126 ALA A CA 1
ATOM 1042 C C . ALA A 1 126 ? -3.234 -7.392 11.648 1.00 67.31 126 ALA A C 1
ATOM 1044 O O . ALA A 1 126 ? -4.106 -6.528 11.581 1.00 67.31 126 ALA A O 1
ATOM 1045 N N . ASN A 1 127 ? -2.002 -7.182 11.195 1.00 78.56 127 ASN A N 1
ATOM 1046 C CA . ASN A 1 127 ? -1.608 -5.951 10.514 1.00 78.56 127 ASN A CA 1
ATOM 1047 C C . ASN A 1 127 ? -2.368 -5.775 9.202 1.00 78.56 127 ASN A C 1
ATOM 1049 O O . ASN A 1 127 ? -2.268 -6.633 8.331 1.00 78.56 127 ASN A O 1
ATOM 1053 N N . GLN A 1 128 ? -3.099 -4.670 9.037 1.00 87.06 128 GLN A N 1
ATOM 1054 C CA . GLN A 1 128 ? -3.948 -4.447 7.861 1.00 87.06 128 GLN A CA 1
ATOM 1055 C C . GLN A 1 128 ? -3.578 -3.162 7.124 1.00 87.06 128 GLN A C 1
ATOM 1057 O O . GLN A 1 128 ? -3.296 -2.133 7.732 1.00 87.06 128 GLN A O 1
ATOM 1062 N N . TYR A 1 129 ? -3.662 -3.198 5.795 1.00 91.12 129 TYR A N 1
ATOM 1063 C CA . TYR A 1 129 ? -3.621 -1.995 4.965 1.00 91.12 129 TYR A CA 1
ATOM 1064 C C . TYR A 1 129 ? -5.039 -1.585 4.556 1.00 91.12 129 TYR A C 1
ATOM 1066 O O . TYR A 1 129 ? -5.729 -2.323 3.849 1.00 91.12 129 TYR A O 1
ATOM 1074 N N . ILE A 1 130 ? -5.446 -0.383 4.959 1.00 92.88 130 ILE A N 1
ATOM 1075 C CA . ILE A 1 130 ? -6.750 0.221 4.678 1.00 92.88 130 ILE A CA 1
ATOM 1076 C C . ILE A 1 130 ? -6.581 1.224 3.530 1.00 92.88 130 ILE A C 1
ATOM 1078 O O . ILE A 1 130 ? -6.053 2.320 3.716 1.00 92.88 130 ILE A O 1
ATOM 1082 N N . ASP A 1 131 ? -7.002 0.856 2.320 1.00 90.88 131 ASP A N 1
ATOM 1083 C CA . ASP A 1 131 ? -6.813 1.692 1.124 1.00 90.88 131 ASP A CA 1
ATOM 1084 C C . ASP A 1 131 ? -7.662 2.980 1.170 1.00 90.88 131 ASP A C 1
ATOM 1086 O O . ASP A 1 131 ? -8.815 2.958 1.606 1.00 90.88 131 ASP A O 1
ATOM 1090 N N . THR A 1 132 ? -7.117 4.107 0.696 1.00 92.19 132 THR A N 1
ATOM 1091 C CA . THR A 1 132 ? -7.777 5.438 0.747 1.00 92.19 132 THR A CA 1
ATOM 1092 C C . THR A 1 132 ? -8.470 5.860 -0.557 1.00 92.19 132 THR A C 1
ATOM 1094 O O . THR A 1 132 ? -8.990 6.973 -0.666 1.00 92.19 132 THR A O 1
ATOM 1097 N N . ASP A 1 133 ? -8.435 5.011 -1.587 1.00 90.94 133 ASP A N 1
ATOM 1098 C CA . ASP A 1 133 ? -8.794 5.349 -2.975 1.00 90.94 133 ASP A CA 1
ATOM 1099 C C . ASP A 1 133 ? -8.006 6.555 -3.531 1.00 90.94 133 ASP A C 1
ATOM 1101 O O . ASP A 1 133 ? -8.447 7.252 -4.451 1.00 90.94 133 ASP A O 1
ATOM 1105 N N . ILE A 1 134 ? -6.850 6.860 -2.937 1.00 95.31 134 ILE A N 1
ATOM 1106 C CA . ILE A 1 134 ? -5.907 7.861 -3.423 1.00 95.31 134 ILE A CA 1
ATOM 1107 C C . ILE A 1 134 ? -4.727 7.118 -4.036 1.00 95.31 134 ILE A C 1
ATOM 1109 O O . ILE A 1 134 ? -4.145 6.217 -3.438 1.00 95.31 134 ILE A O 1
ATOM 1113 N N . SER A 1 135 ? -4.345 7.541 -5.234 1.00 95.56 135 SER A N 1
ATOM 1114 C CA . SER A 1 135 ? -3.098 7.120 -5.853 1.00 95.56 135 SER A CA 1
ATOM 1115 C C . SER A 1 135 ? -2.342 8.313 -6.413 1.00 95.56 135 SER A C 1
ATOM 1117 O O . SER A 1 135 ? -2.962 9.280 -6.883 1.00 95.56 135 SER A O 1
ATOM 1119 N N . LEU A 1 136 ? -1.017 8.221 -6.409 1.00 96.06 136 LEU A N 1
ATOM 1120 C CA . LEU A 1 136 ? -0.125 9.215 -6.998 1.00 96.06 136 LEU A CA 1
ATOM 1121 C C . LEU A 1 136 ? 0.788 8.570 -8.010 1.00 96.06 136 LEU A C 1
ATOM 1123 O O . LEU A 1 136 ? 1.356 7.517 -7.743 1.00 96.06 136 LEU A O 1
ATOM 1127 N N . SER A 1 137 ? 0.895 9.205 -9.170 1.00 94.94 137 SER A N 1
ATOM 1128 C CA . SER A 1 137 ? 1.742 8.735 -10.252 1.00 94.94 137 SER A CA 1
ATOM 1129 C C . SER A 1 137 ? 3.007 9.568 -10.338 1.00 94.94 137 SER A C 1
ATOM 1131 O O . SER A 1 137 ? 2.953 10.791 -10.246 1.00 94.94 137 SER A O 1
ATOM 1133 N N . TYR A 1 138 ? 4.121 8.883 -10.552 1.00 91.31 138 TYR A N 1
ATOM 1134 C CA . TYR A 1 138 ? 5.452 9.450 -10.642 1.00 91.31 138 TYR A CA 1
ATOM 1135 C C . TYR A 1 138 ? 6.113 8.991 -11.935 1.00 91.31 138 TYR A C 1
ATOM 1137 O O . TYR A 1 138 ? 6.022 7.826 -12.338 1.00 91.31 138 TYR A O 1
ATOM 1145 N N . LYS A 1 139 ? 6.817 9.927 -12.568 1.00 88.50 139 LYS A N 1
ATOM 1146 C CA . LYS A 1 139 ? 7.857 9.599 -13.537 1.00 88.50 139 LYS A CA 1
ATOM 1147 C C . LYS A 1 139 ? 9.139 9.348 -12.763 1.00 88.50 139 LYS A C 1
ATOM 1149 O O . LYS A 1 139 ? 9.493 10.143 -11.896 1.00 88.50 139 LYS A O 1
ATOM 1154 N N . LEU A 1 140 ? 9.790 8.228 -13.050 1.00 84.88 140 LEU A N 1
ATOM 1155 C CA . LEU A 1 140 ? 11.020 7.873 -12.362 1.00 84.88 140 LEU A CA 1
ATOM 1156 C C . LEU A 1 140 ? 12.171 8.733 -12.872 1.00 84.88 140 LEU A C 1
ATOM 1158 O O . LEU A 1 140 ? 12.349 8.887 -14.080 1.00 84.88 140 LEU A O 1
ATOM 1162 N N . VAL A 1 141 ? 12.963 9.246 -11.938 1.00 79.00 141 VAL A N 1
ATOM 1163 C CA . VAL A 1 141 ? 14.276 9.821 -12.224 1.00 79.00 141 VAL A CA 1
ATOM 1164 C C . VAL A 1 141 ? 15.285 8.688 -12.075 1.00 79.00 141 VAL A C 1
ATOM 1166 O O . VAL A 1 141 ? 15.272 7.990 -11.064 1.00 79.00 141 VAL A O 1
ATOM 1169 N N . ASP A 1 142 ? 16.092 8.450 -13.110 1.00 84.38 142 ASP A N 1
ATOM 1170 C CA . ASP A 1 142 ? 17.126 7.403 -13.138 1.00 84.38 142 ASP A CA 1
ATOM 1171 C C . ASP A 1 142 ? 16.633 5.998 -12.740 1.00 84.38 142 ASP A C 1
ATOM 1173 O O . ASP A 1 142 ? 17.377 5.199 -12.175 1.00 84.38 142 ASP A O 1
ATOM 1177 N N . PHE A 1 143 ? 15.364 5.691 -13.038 1.00 90.25 143 PHE A N 1
ATOM 1178 C CA . PHE A 1 143 ? 14.714 4.425 -12.684 1.00 90.25 143 PHE A CA 1
ATOM 1179 C C . PHE A 1 143 ? 14.735 4.094 -11.181 1.00 90.25 143 PHE A C 1
ATOM 1181 O O . PHE A 1 143 ? 14.729 2.926 -10.810 1.00 90.25 143 PHE A O 1
ATOM 1188 N N . VAL A 1 144 ? 14.718 5.098 -10.303 1.00 92.06 144 VAL A N 1
ATOM 1189 C CA . VAL A 1 144 ? 14.645 4.899 -8.847 1.00 92.06 144 VAL A CA 1
ATOM 1190 C C . VAL A 1 144 ? 13.231 5.172 -8.345 1.00 92.06 144 VAL A C 1
ATOM 1192 O O . VAL A 1 144 ? 12.653 6.213 -8.660 1.00 92.06 144 VAL A O 1
ATOM 1195 N N . PHE A 1 145 ? 12.664 4.248 -7.565 1.00 93.75 145 PHE A N 1
ATOM 1196 C CA . PHE A 1 145 ? 11.406 4.493 -6.861 1.00 93.75 145 PHE A CA 1
ATOM 1197 C C . PHE A 1 145 ? 11.576 5.650 -5.864 1.00 93.75 145 PHE A C 1
ATOM 1199 O O . PHE A 1 145 ? 12.533 5.630 -5.094 1.00 93.75 145 PHE A O 1
ATOM 1206 N N . PRO A 1 146 ? 10.673 6.645 -5.828 1.00 93.94 146 PRO A N 1
ATOM 1207 C CA . PRO A 1 146 ? 10.693 7.666 -4.784 1.00 93.94 146 PRO A CA 1
ATOM 1208 C C . PRO A 1 146 ? 10.624 7.038 -3.390 1.00 93.94 146 PRO A C 1
ATOM 1210 O O . PRO A 1 146 ? 9.922 6.048 -3.197 1.00 93.94 146 PRO A O 1
ATOM 1213 N N . HIS A 1 147 ? 11.293 7.622 -2.400 1.00 94.69 147 HIS A N 1
ATOM 1214 C CA . HIS A 1 147 ? 11.081 7.197 -1.018 1.00 94.69 147 HIS A CA 1
ATOM 1215 C C . HIS A 1 147 ? 9.696 7.637 -0.538 1.00 94.69 147 HIS A C 1
ATOM 1217 O O . HIS A 1 147 ? 9.270 8.771 -0.776 1.00 94.69 147 HIS A O 1
ATOM 1223 N N . PHE A 1 148 ? 8.997 6.791 0.210 1.00 95.69 148 PHE A N 1
ATOM 1224 C CA . PHE A 1 148 ? 7.661 7.110 0.695 1.00 95.69 148 PHE A CA 1
ATOM 1225 C C . PHE A 1 148 ? 7.668 8.294 1.673 1.00 95.69 148 PHE A C 1
ATOM 1227 O O . PHE A 1 148 ? 6.720 9.074 1.724 1.00 95.69 148 PHE A O 1
ATOM 1234 N N . GLU A 1 149 ? 8.780 8.499 2.379 1.00 95.19 149 GLU A N 1
ATOM 1235 C CA . GLU A 1 149 ? 9.041 9.688 3.199 1.00 95.19 149 GLU A CA 1
ATOM 1236 C C . GLU A 1 149 ? 9.006 11.010 2.412 1.00 95.19 149 GLU A C 1
ATOM 1238 O O . GLU A 1 149 ? 8.765 12.076 2.990 1.00 95.19 149 GLU A O 1
ATOM 1243 N N . GLU A 1 150 ? 9.240 10.952 1.102 1.00 94.56 150 GLU A N 1
ATOM 1244 C CA . GLU A 1 150 ? 9.114 12.076 0.176 1.00 94.56 150 GLU A CA 1
ATOM 1245 C C . GLU A 1 150 ? 7.706 12.124 -0.420 1.00 94.56 150 GLU A C 1
ATOM 1247 O O . GLU A 1 150 ? 7.084 13.186 -0.426 1.00 94.56 150 GLU A O 1
ATOM 1252 N N . VAL A 1 151 ? 7.157 10.969 -0.821 1.00 95.31 151 VAL A N 1
ATOM 1253 C CA . VAL A 1 151 ? 5.775 10.842 -1.322 1.00 95.31 151 VAL A CA 1
ATOM 1254 C C . VAL A 1 151 ? 4.768 11.398 -0.314 1.00 95.31 151 VAL A C 1
ATOM 1256 O O . VAL A 1 151 ? 3.871 12.144 -0.696 1.00 95.31 151 VAL A O 1
ATOM 1259 N N . LYS A 1 152 ? 4.929 11.118 0.986 1.00 94.88 152 LYS A N 1
ATOM 1260 C CA . LYS A 1 152 ? 4.028 11.613 2.042 1.00 94.88 152 LYS A CA 1
ATOM 1261 C C . LYS A 1 152 ? 4.009 13.140 2.170 1.00 94.88 152 LYS A C 1
ATOM 1263 O O . LYS A 1 152 ? 3.041 13.697 2.675 1.00 94.88 152 LYS A O 1
ATOM 1268 N N . LYS A 1 153 ? 5.073 13.812 1.719 1.00 95.38 153 LYS A N 1
ATOM 1269 C CA . LYS A 1 153 ? 5.212 15.278 1.729 1.00 95.38 153 LYS A CA 1
ATOM 1270 C C . LYS A 1 153 ? 4.728 15.914 0.425 1.00 95.38 153 LYS A C 1
ATOM 1272 O O . LYS A 1 153 ? 4.753 17.137 0.297 1.00 95.38 153 LYS A O 1
ATOM 1277 N N . ASP A 1 154 ? 4.292 15.110 -0.543 1.00 96.38 154 ASP A N 1
ATOM 1278 C CA . ASP A 1 154 ? 3.760 15.595 -1.806 1.00 96.38 154 ASP A CA 1
ATOM 1279 C C . ASP A 1 154 ? 2.527 16.483 -1.554 1.00 96.38 154 ASP A C 1
ATOM 1281 O O . ASP A 1 154 ? 1.572 16.118 -0.856 1.00 96.38 154 ASP A O 1
ATOM 1285 N N . SER A 1 155 ? 2.552 17.693 -2.113 1.00 96.62 155 SER A N 1
ATOM 1286 C CA . SER A 1 155 ? 1.479 18.675 -1.923 1.00 96.62 155 SER A CA 1
ATOM 1287 C C . SER A 1 155 ? 0.129 18.201 -2.472 1.00 96.62 155 SER A C 1
ATOM 1289 O O . SER A 1 155 ? -0.913 18.483 -1.874 1.00 96.62 155 SER A O 1
ATOM 1291 N N . LEU A 1 156 ? 0.129 17.439 -3.573 1.00 96.19 156 LEU A N 1
ATOM 1292 C CA . LEU A 1 156 ? -1.080 16.855 -4.140 1.00 96.19 156 LEU A CA 1
ATOM 1293 C C . LEU A 1 156 ? -1.612 15.747 -3.234 1.00 96.19 156 LEU A C 1
ATOM 1295 O O . LEU A 1 156 ? -2.831 15.647 -3.073 1.00 96.19 156 LEU A O 1
ATOM 1299 N N . LEU A 1 157 ? -0.727 14.949 -2.623 1.00 96.69 157 LEU A N 1
ATOM 1300 C CA . LEU A 1 157 ? -1.139 13.967 -1.620 1.00 96.69 157 LEU A CA 1
ATOM 1301 C C . LEU A 1 157 ? -1.836 14.647 -0.451 1.00 96.69 157 LEU A C 1
ATOM 1303 O O . LEU A 1 157 ? -2.974 14.321 -0.123 1.00 96.69 157 LEU A O 1
ATOM 1307 N N . THR A 1 158 ? -1.143 15.621 0.136 1.00 96.25 158 THR A N 1
ATOM 1308 C CA . THR A 1 158 ? -1.568 16.327 1.344 1.00 96.25 158 THR A CA 1
ATOM 1309 C C . THR A 1 158 ? -2.938 16.964 1.128 1.00 96.25 158 THR A C 1
ATOM 1311 O O . THR A 1 158 ? -3.836 16.826 1.957 1.00 96.25 158 THR A O 1
ATOM 1314 N N . LYS A 1 159 ? -3.142 17.585 -0.041 1.00 97.31 159 LYS A N 1
ATOM 1315 C CA . LYS A 1 159 ? -4.433 18.149 -0.440 1.00 97.31 159 LYS A CA 1
ATOM 1316 C C . LYS A 1 159 ? -5.528 17.083 -0.561 1.00 97.31 159 LYS A C 1
ATOM 1318 O O . LYS A 1 159 ? -6.602 17.264 0.002 1.00 97.31 159 LYS A O 1
ATOM 1323 N N . LYS A 1 160 ? -5.269 15.972 -1.262 1.00 97.00 160 LYS A N 1
ATOM 1324 C CA . LYS A 1 160 ? -6.256 14.888 -1.440 1.00 97.00 160 LYS A CA 1
ATOM 1325 C C . LYS A 1 160 ? -6.641 14.221 -0.119 1.00 97.00 160 LYS A C 1
ATOM 1327 O O . LYS A 1 160 ? -7.806 13.869 0.050 1.00 97.00 160 LYS A O 1
ATOM 1332 N N . ILE A 1 161 ? -5.687 14.044 0.798 1.00 95.88 161 ILE A N 1
ATOM 1333 C CA . ILE A 1 161 ? -5.955 13.524 2.146 1.00 95.88 161 ILE A CA 1
ATOM 1334 C C . ILE A 1 161 ? -6.855 14.502 2.898 1.00 95.88 161 ILE A C 1
ATOM 1336 O O . ILE A 1 161 ? -7.908 14.092 3.368 1.00 95.88 161 ILE A O 1
ATOM 1340 N N . ALA A 1 162 ? -6.520 15.796 2.923 1.00 95.12 162 ALA A N 1
ATOM 1341 C CA . ALA A 1 162 ? -7.337 16.805 3.597 1.00 95.12 162 ALA A CA 1
ATOM 1342 C C . ALA A 1 162 ? -8.780 16.869 3.053 1.00 95.12 162 ALA A C 1
ATOM 1344 O O . ALA A 1 162 ? -9.731 16.961 3.826 1.00 95.12 162 ALA A O 1
ATOM 1345 N N . GLU A 1 163 ? -8.958 16.769 1.731 1.00 95.81 163 GLU A N 1
ATOM 1346 C CA . GLU A 1 163 ? -10.279 16.748 1.080 1.00 95.81 163 GLU A CA 1
ATOM 1347 C C . GLU A 1 163 ? -11.115 15.513 1.452 1.00 95.81 163 GLU A C 1
ATOM 1349 O O . GLU A 1 163 ? -12.340 15.609 1.554 1.00 95.81 163 GLU A O 1
ATOM 1354 N N . LYS A 1 164 ? -10.465 14.360 1.650 1.00 95.00 164 LYS A N 1
ATOM 1355 C CA . LYS A 1 164 ? -11.109 13.076 1.968 1.00 95.00 164 LYS A CA 1
ATOM 1356 C C . LYS A 1 164 ? -11.032 12.695 3.450 1.00 95.00 164 LYS A C 1
ATOM 1358 O O . LYS A 1 164 ? -11.434 11.588 3.815 1.00 95.00 164 LYS A O 1
ATOM 1363 N N . GLN A 1 165 ? -10.519 13.585 4.301 1.00 93.94 165 GLN A N 1
ATOM 1364 C CA . GLN A 1 165 ? -10.199 13.274 5.693 1.00 93.94 165 GLN A CA 1
ATOM 1365 C C . GLN A 1 165 ? -11.396 12.672 6.445 1.00 93.94 165 GLN A C 1
ATOM 1367 O O . GLN A 1 165 ? -11.218 11.614 7.043 1.00 93.94 165 GLN A O 1
ATOM 1372 N N . PRO A 1 166 ? -12.627 13.228 6.371 1.00 93.25 166 PRO A N 1
ATOM 1373 C CA . PRO A 1 166 ? -13.759 12.652 7.094 1.00 93.25 166 PRO A CA 1
ATOM 1374 C C . PRO A 1 166 ? -14.076 11.211 6.673 1.00 93.25 166 PRO A C 1
ATOM 1376 O O . PRO A 1 166 ? -14.291 10.362 7.534 1.00 93.25 166 PRO A O 1
ATOM 1379 N N . GLN A 1 167 ? -14.065 10.913 5.367 1.00 94.25 167 GLN A N 1
ATOM 1380 C CA . GLN A 1 167 ? -14.360 9.566 4.866 1.00 94.25 167 GLN A CA 1
ATOM 1381 C C . GLN A 1 167 ? -13.254 8.570 5.235 1.00 94.25 167 GLN A C 1
ATOM 1383 O O . GLN A 1 167 ? -13.540 7.417 5.557 1.00 94.25 167 GLN A O 1
ATOM 1388 N N . ILE A 1 168 ? -11.994 9.013 5.197 1.00 95.69 168 ILE A N 1
ATOM 1389 C CA . ILE A 1 168 ? -10.845 8.207 5.616 1.00 95.69 168 ILE A CA 1
ATOM 1390 C C . ILE A 1 168 ? -10.958 7.883 7.111 1.00 95.69 168 ILE A C 1
ATOM 1392 O O . ILE A 1 168 ? -10.889 6.709 7.475 1.00 95.69 168 ILE A O 1
ATOM 1396 N N . THR A 1 169 ? -11.207 8.883 7.963 1.00 96.25 169 THR A N 1
ATOM 1397 C CA . THR A 1 169 ? -11.367 8.686 9.411 1.00 96.25 169 THR A CA 1
ATOM 1398 C C . THR A 1 169 ? -12.515 7.727 9.725 1.00 96.25 169 THR A C 1
ATOM 1400 O O . THR A 1 169 ? -12.339 6.811 10.522 1.00 96.25 169 THR A O 1
ATOM 1403 N N . GLU A 1 170 ? -13.676 7.873 9.079 1.00 95.06 170 GLU A N 1
ATOM 1404 C CA . GLU A 1 170 ? -14.816 6.965 9.279 1.00 95.06 170 GLU A CA 1
ATOM 1405 C C . GLU A 1 170 ? -14.497 5.519 8.876 1.00 95.06 170 GLU A C 1
ATOM 1407 O O . GLU A 1 170 ? -14.856 4.578 9.594 1.00 95.06 170 GLU A O 1
ATOM 1412 N N . LYS A 1 171 ? -13.794 5.329 7.753 1.00 94.94 171 LYS A N 1
ATOM 1413 C CA . LYS A 1 171 ? -13.379 4.004 7.277 1.00 94.94 171 LYS A CA 1
ATOM 1414 C C . LYS A 1 171 ? -12.409 3.335 8.250 1.00 94.94 171 LYS A C 1
ATOM 1416 O O . LYS A 1 171 ? -12.595 2.164 8.578 1.00 94.94 171 LYS A O 1
ATOM 1421 N N . ILE A 1 172 ? -11.407 4.072 8.728 1.00 95.31 172 ILE A N 1
ATOM 1422 C CA . ILE A 1 172 ? -10.409 3.550 9.672 1.00 95.31 172 ILE A CA 1
ATOM 1423 C C . ILE A 1 172 ? -11.045 3.275 11.034 1.00 95.31 172 ILE A C 1
ATOM 1425 O O . ILE A 1 172 ? -10.830 2.205 11.592 1.00 95.31 172 ILE A O 1
ATOM 1429 N N . TYR A 1 173 ? -11.894 4.175 11.535 1.00 95.94 173 TYR A N 1
ATOM 1430 C CA . TYR A 1 173 ? -12.643 3.953 12.772 1.00 95.94 173 TYR A CA 1
ATOM 1431 C C . TYR A 1 173 ? -13.487 2.677 12.700 1.00 95.94 173 TYR A C 1
ATOM 1433 O O . TYR A 1 173 ? -13.470 1.868 13.623 1.00 95.94 173 TYR A O 1
ATOM 1441 N N . THR A 1 174 ? -14.204 2.474 11.592 1.00 94.12 174 THR A N 1
ATOM 1442 C CA . THR A 1 174 ? -15.024 1.271 11.398 1.00 94.12 174 THR A CA 1
ATOM 1443 C C . THR A 1 174 ? -14.154 0.016 11.421 1.00 94.12 174 THR A C 1
ATOM 1445 O O . THR A 1 174 ? -14.452 -0.906 12.171 1.00 94.12 174 THR A O 1
ATOM 1448 N N . ASN A 1 175 ? -13.034 0.015 10.688 1.00 93.25 175 ASN A N 1
ATOM 1449 C CA . ASN A 1 175 ? -12.086 -1.099 10.699 1.00 93.25 175 ASN A CA 1
ATOM 1450 C C . ASN A 1 175 ? -11.536 -1.387 12.109 1.00 93.25 175 ASN A C 1
ATOM 1452 O O . ASN A 1 175 ? -11.543 -2.539 12.532 1.00 93.25 175 ASN A O 1
ATOM 1456 N N . TYR A 1 176 ? -11.144 -0.350 12.855 1.00 93.44 176 TYR A N 1
ATOM 1457 C CA . TYR A 1 176 ? -10.659 -0.466 14.232 1.00 93.44 176 TYR A CA 1
ATOM 1458 C C . TYR A 1 176 ? -11.711 -1.104 15.154 1.00 93.44 176 TYR A C 1
ATOM 1460 O O . TYR A 1 176 ? -11.420 -2.043 15.896 1.00 93.44 176 TYR A O 1
ATOM 1468 N N . ILE A 1 177 ? -12.956 -0.620 15.101 1.00 94.06 177 ILE A N 1
ATOM 1469 C CA . ILE A 1 177 ? -14.048 -1.149 15.926 1.00 94.06 177 ILE A CA 1
ATOM 1470 C C . ILE A 1 177 ? -14.365 -2.598 15.551 1.00 94.06 177 ILE A C 1
ATOM 1472 O O . ILE A 1 177 ? -14.534 -3.434 16.441 1.00 94.06 177 ILE A O 1
ATOM 1476 N N . ASP A 1 178 ? -14.437 -2.901 14.257 1.00 92.06 178 ASP A N 1
ATOM 1477 C CA . ASP A 1 178 ? -14.721 -4.245 13.757 1.00 92.06 178 ASP A CA 1
ATOM 1478 C C . ASP A 1 178 ? -13.626 -5.235 14.146 1.00 92.06 178 ASP A C 1
ATOM 1480 O O . ASP A 1 178 ? -13.942 -6.352 14.548 1.00 92.06 178 ASP A O 1
ATOM 1484 N N . TYR A 1 179 ? -12.360 -4.819 14.096 1.00 91.19 179 TYR A N 1
ATOM 1485 C CA . TYR A 1 179 ? -11.227 -5.618 14.545 1.00 91.19 179 TYR A CA 1
ATOM 1486 C C . TYR A 1 179 ? -11.355 -5.998 16.027 1.00 91.19 179 TYR A C 1
ATOM 1488 O O . TYR A 1 179 ? -11.388 -7.180 16.361 1.00 91.19 179 TYR A O 1
ATOM 1496 N N . TYR A 1 180 ? -11.510 -5.021 16.927 1.00 90.19 180 TYR A N 1
ATOM 1497 C CA . TYR A 1 180 ? -11.581 -5.304 18.366 1.00 90.19 180 TYR A CA 1
ATOM 1498 C C . TYR A 1 180 ? -12.880 -6.008 18.791 1.00 90.19 180 TYR A C 1
ATOM 1500 O O . TYR A 1 180 ? -12.886 -6.733 19.784 1.00 90.19 180 TYR A O 1
ATOM 1508 N N . ASN A 1 181 ? -13.973 -5.869 18.033 1.00 91.25 181 ASN A N 1
ATOM 1509 C CA . ASN A 1 181 ? -15.209 -6.622 18.275 1.00 91.25 181 ASN A CA 1
ATOM 1510 C C . ASN A 1 181 ? -15.067 -8.138 18.031 1.00 91.25 181 ASN A C 1
ATOM 1512 O O . ASN A 1 181 ? -15.941 -8.887 18.466 1.00 91.25 181 ASN A O 1
ATOM 1516 N N . GLN A 1 182 ? -14.018 -8.598 17.339 1.00 90.12 182 GLN A N 1
ATOM 1517 C CA . GLN A 1 182 ? -13.787 -10.030 17.099 1.00 90.12 182 GLN A CA 1
ATOM 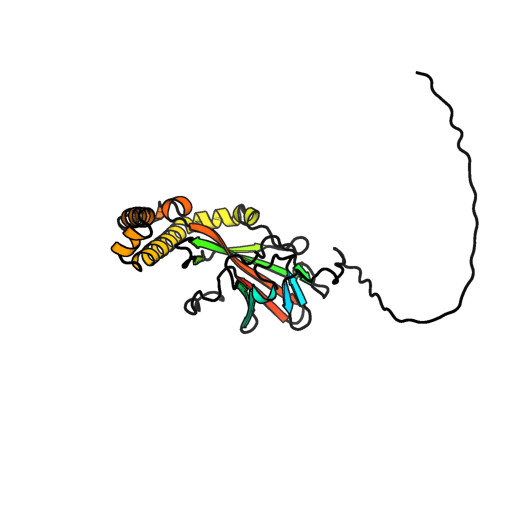1518 C C . GLN A 1 182 ? -13.289 -10.768 18.348 1.00 90.12 182 GLN A C 1
ATOM 1520 O O . GLN A 1 182 ? -13.397 -11.991 18.419 1.00 90.12 182 GLN A O 1
ATOM 1525 N N . PHE A 1 183 ? -12.782 -10.035 19.339 1.00 89.00 183 PHE A N 1
ATOM 1526 C CA . PHE A 1 183 ? -12.240 -10.588 20.573 1.00 89.00 183 PHE A CA 1
ATOM 1527 C C . PHE A 1 183 ? -13.273 -10.533 21.695 1.00 89.00 183 PHE A C 1
ATOM 1529 O O . PHE A 1 183 ? -14.087 -9.608 21.793 1.00 89.00 183 PHE A O 1
ATOM 1536 N N . SER A 1 184 ? -13.223 -11.509 22.599 1.00 90.75 184 SER A N 1
ATOM 1537 C CA . SER A 1 184 ? -14.057 -11.444 23.801 1.00 90.75 184 SER A CA 1
ATOM 1538 C C . SER A 1 184 ? -13.545 -10.371 24.771 1.00 90.75 184 SER A C 1
ATOM 1540 O O . SER A 1 184 ? -12.350 -10.086 24.842 1.00 90.75 184 SER A O 1
ATOM 1542 N N . GLU A 1 185 ? -14.435 -9.802 25.589 1.00 90.62 185 GLU A N 1
ATOM 1543 C CA . GLU A 1 185 ? -14.042 -8.817 26.609 1.00 90.62 185 GLU A CA 1
ATOM 1544 C C . GLU A 1 185 ? -12.972 -9.364 27.570 1.00 90.62 185 GLU A C 1
ATOM 1546 O O . GLU A 1 185 ? -12.027 -8.656 27.914 1.00 90.62 185 GLU A O 1
ATOM 1551 N N . ASN A 1 186 ? -13.097 -10.629 27.984 1.00 92.62 186 ASN A N 1
ATOM 1552 C CA . ASN A 1 186 ? -12.126 -11.269 28.874 1.00 92.62 186 ASN A CA 1
ATOM 1553 C C . ASN A 1 186 ? -10.767 -11.469 28.198 1.00 92.62 186 ASN A C 1
ATOM 1555 O O . ASN A 1 186 ? -9.738 -11.336 28.853 1.00 92.62 186 ASN A O 1
ATOM 1559 N N . GLU A 1 187 ? -10.759 -11.783 26.905 1.00 90.00 187 GLU A N 1
ATOM 1560 C CA . GLU A 1 187 ? -9.532 -11.929 26.127 1.00 90.00 187 GLU A CA 1
ATOM 1561 C C . GLU A 1 187 ? -8.783 -10.601 26.046 1.00 90.00 187 GLU A C 1
ATOM 1563 O O . GLU A 1 187 ? -7.647 -10.534 26.511 1.00 90.00 187 GLU A O 1
ATOM 1568 N N . LEU A 1 188 ? -9.446 -9.527 25.597 1.00 87.44 188 LEU A N 1
ATOM 1569 C CA . LEU A 1 188 ? -8.828 -8.201 25.491 1.00 87.44 188 LEU A CA 1
ATOM 1570 C C . LEU A 1 188 ? -8.330 -7.679 26.839 1.00 87.44 188 LEU A C 1
ATOM 1572 O O . LEU A 1 188 ? -7.216 -7.174 26.923 1.00 87.44 188 LEU A O 1
ATOM 1576 N N . LYS A 1 189 ? -9.112 -7.834 27.916 1.00 91.44 189 LYS A N 1
ATOM 1577 C CA . LYS A 1 189 ? -8.675 -7.430 29.264 1.00 91.44 189 LYS A CA 1
ATOM 1578 C C . LYS A 1 189 ? -7.417 -8.156 29.729 1.00 91.44 189 LYS A C 1
ATOM 1580 O O . LYS A 1 189 ? -6.649 -7.569 30.483 1.00 91.44 189 LYS A O 1
ATOM 1585 N N . ASN A 1 190 ? -7.236 -9.416 29.334 1.00 89.44 190 ASN A N 1
ATOM 1586 C CA . ASN A 1 190 ? -6.117 -10.235 29.788 1.00 89.44 190 ASN A CA 1
ATOM 1587 C C . ASN A 1 190 ? -4.872 -10.047 28.920 1.00 89.44 190 ASN A C 1
ATOM 1589 O O . ASN A 1 190 ? -3.776 -9.948 29.465 1.00 89.44 190 ASN A O 1
ATOM 1593 N N . CYS A 1 191 ? -5.018 -10.013 27.592 1.00 86.12 191 CYS A N 1
ATOM 1594 C CA . CYS A 1 191 ? -3.876 -9.880 26.689 1.00 86.12 191 CYS A CA 1
ATOM 1595 C C . CYS A 1 191 ? -3.433 -8.422 26.518 1.00 86.12 191 CYS A C 1
ATOM 1597 O O . CYS A 1 191 ? -2.235 -8.155 26.495 1.00 86.12 191 CYS A O 1
ATOM 1599 N N . CYS A 1 192 ? -4.388 -7.488 26.439 1.00 86.44 192 CYS A N 1
ATOM 1600 C CA . CYS A 1 192 ? -4.147 -6.096 26.065 1.00 86.44 192 CYS A CA 1
ATOM 1601 C C . CYS A 1 192 ? -5.023 -5.114 26.879 1.00 86.44 192 CYS A C 1
ATOM 1603 O O . CYS A 1 192 ? -5.942 -4.496 26.331 1.00 86.44 192 CYS A O 1
ATOM 1605 N N . PRO A 1 193 ? -4.757 -4.913 28.188 1.00 89.56 193 PRO A N 1
ATOM 1606 C CA . PRO A 1 193 ? -5.576 -4.033 29.026 1.00 89.56 193 PRO A CA 1
ATOM 1607 C C . PRO A 1 193 ? -5.682 -2.587 28.514 1.00 89.56 193 PRO A C 1
ATOM 1609 O O . PRO A 1 193 ? -6.729 -1.964 28.687 1.00 89.56 193 PRO A O 1
ATOM 1612 N N . SER A 1 194 ? -4.617 -2.056 27.898 1.00 89.12 194 SER A N 1
ATOM 1613 C CA . SER A 1 194 ? -4.612 -0.705 27.315 1.00 89.12 194 SER A CA 1
ATOM 1614 C C . SER A 1 194 ? -5.545 -0.630 26.109 1.00 89.12 194 SER A C 1
ATOM 1616 O O . SER A 1 194 ? -6.469 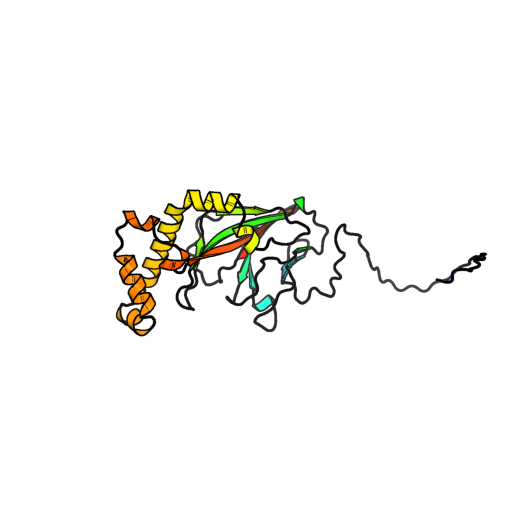0.180 26.107 1.00 89.12 194 SER A O 1
ATOM 1618 N N . ASP A 1 195 ? -5.380 -1.542 25.148 1.00 87.56 195 ASP A N 1
ATOM 1619 C CA . ASP A 1 195 ? -6.221 -1.599 23.949 1.00 87.56 195 ASP A CA 1
ATOM 1620 C C . ASP A 1 195 ? -7.697 -1.777 24.319 1.00 87.56 195 ASP A C 1
ATOM 1622 O O . ASP A 1 195 ? -8.569 -1.141 23.735 1.00 87.56 195 ASP A O 1
ATOM 1626 N N . PHE A 1 196 ? -7.995 -2.574 25.353 1.00 90.94 196 PHE A N 1
ATOM 1627 C CA . PHE A 1 196 ? -9.353 -2.718 25.875 1.00 90.94 196 PHE A CA 1
ATOM 1628 C C . PHE A 1 196 ? -9.941 -1.392 26.388 1.00 90.94 196 PHE A C 1
ATOM 1630 O O . PHE A 1 196 ? -11.124 -1.108 26.168 1.00 90.94 196 PHE A O 1
ATOM 1637 N N . GLN A 1 197 ? -9.154 -0.587 27.108 1.00 92.19 197 GLN A N 1
ATOM 1638 C CA . GLN A 1 197 ? -9.609 0.710 27.616 1.00 92.19 197 GLN A CA 1
ATOM 1639 C C . GLN A 1 197 ? -9.861 1.695 26.472 1.00 92.19 197 GLN A C 1
ATOM 1641 O O . GLN A 1 197 ? -10.934 2.309 26.427 1.00 92.19 197 GLN A O 1
ATOM 1646 N N . ASP A 1 198 ? -8.923 1.788 25.529 1.00 91.44 198 ASP A N 1
ATOM 1647 C CA . ASP A 1 198 ? -9.014 2.679 24.372 1.00 91.44 198 ASP A CA 1
ATOM 1648 C C . ASP A 1 198 ? -10.190 2.297 23.471 1.00 91.44 198 ASP A C 1
ATOM 1650 O O . ASP A 1 198 ? -11.050 3.133 23.174 1.00 91.44 198 ASP A O 1
ATOM 1654 N N . PHE A 1 199 ? -10.330 1.011 23.150 1.00 93.31 199 PHE A N 1
ATOM 1655 C CA . PHE A 1 199 ? -11.456 0.489 22.385 1.00 93.31 199 PHE A CA 1
ATOM 1656 C C . PHE A 1 199 ? -12.807 0.830 23.025 1.00 93.31 199 PHE A C 1
ATOM 1658 O O . PHE A 1 199 ? -13.712 1.327 22.349 1.00 93.31 199 PHE A O 1
ATOM 1665 N N . ASN A 1 200 ? -12.963 0.634 24.338 1.00 93.56 200 ASN A N 1
ATOM 1666 C CA . ASN A 1 200 ? -14.218 0.957 25.023 1.00 93.56 200 ASN A CA 1
ATOM 1667 C C . ASN A 1 200 ? -14.531 2.450 25.060 1.00 93.56 200 ASN A C 1
ATOM 1669 O O . ASN A 1 200 ? -15.709 2.826 25.069 1.00 93.56 200 ASN A O 1
ATOM 1673 N N . LYS A 1 201 ? -13.503 3.299 25.128 1.00 94.38 201 LYS A N 1
ATOM 1674 C CA . LYS A 1 201 ? -13.655 4.751 25.034 1.00 94.38 201 LYS A CA 1
ATOM 1675 C C . LYS A 1 201 ? -14.128 5.130 23.628 1.00 94.38 201 LYS A C 1
ATOM 1677 O O . LYS A 1 201 ? -15.138 5.821 23.497 1.00 94.38 201 LYS A O 1
ATOM 1682 N N . LEU A 1 202 ? -13.460 4.621 22.594 1.00 94.88 202 LEU A N 1
ATOM 1683 C CA . LEU A 1 202 ? -13.737 4.926 21.187 1.00 94.88 202 LEU A CA 1
ATOM 1684 C C . LEU A 1 202 ? -15.095 4.395 20.714 1.00 94.88 202 LEU A C 1
ATOM 1686 O O . LEU A 1 202 ? -15.821 5.086 19.996 1.00 94.88 202 LEU A O 1
ATOM 1690 N N . LYS A 1 203 ? -15.502 3.208 21.172 1.00 94.81 203 LYS A N 1
ATOM 1691 C CA . LYS A 1 203 ? -16.796 2.587 20.840 1.00 94.81 203 LYS A CA 1
ATOM 1692 C C . LYS A 1 203 ? -18.009 3.392 21.324 1.00 94.81 203 LYS A C 1
ATOM 1694 O O . LYS A 1 203 ? -19.109 3.217 20.807 1.00 94.81 203 LYS A O 1
ATOM 1699 N N . LYS A 1 204 ? -17.833 4.266 22.321 1.00 94.19 204 LYS A N 1
ATOM 1700 C CA . LYS A 1 204 ? -18.906 5.091 22.911 1.00 94.19 204 LYS A CA 1
ATOM 1701 C C . LYS A 1 204 ? -19.015 6.487 22.294 1.00 94.19 204 LYS A C 1
ATOM 1703 O O . LYS A 1 204 ? -19.879 7.260 22.707 1.00 94.19 204 LYS A O 1
ATOM 1708 N N . ILE A 1 205 ? -18.146 6.831 21.344 1.00 93.94 205 ILE A N 1
ATOM 1709 C CA . ILE A 1 205 ? -18.175 8.133 20.676 1.00 93.94 205 ILE A CA 1
ATOM 1710 C C . ILE A 1 205 ? -19.455 8.256 19.836 1.00 93.94 205 ILE A C 1
ATOM 1712 O O . ILE A 1 205 ? -19.840 7.342 19.110 1.00 93.94 205 ILE A O 1
ATOM 1716 N N . ASP A 1 206 ? -20.125 9.407 19.933 1.00 92.62 206 ASP A N 1
ATOM 1717 C CA . ASP A 1 206 ? -21.257 9.746 19.065 1.00 92.62 206 ASP A CA 1
ATOM 1718 C C . ASP A 1 206 ? -20.788 9.790 17.602 1.00 92.62 206 ASP A C 1
ATOM 1720 O O . ASP A 1 206 ? -19.795 10.451 17.291 1.00 92.62 206 ASP A O 1
ATOM 1724 N N . LYS A 1 207 ? -21.524 9.136 16.694 1.00 89.31 207 LYS A N 1
ATOM 1725 C CA . LYS A 1 207 ? -21.181 9.033 15.268 1.00 89.31 207 LYS A CA 1
ATOM 1726 C C . LYS A 1 207 ? -20.812 10.376 14.634 1.00 89.31 207 LYS A C 1
ATOM 1728 O O . LYS A 1 207 ? -19.888 10.435 13.831 1.00 89.31 207 LYS A O 1
ATOM 1733 N N . LYS A 1 208 ? -21.472 11.471 15.030 1.00 90.81 208 LYS A N 1
ATOM 1734 C CA . LYS A 1 208 ? -21.194 12.818 14.489 1.00 90.81 208 LYS A CA 1
ATOM 1735 C C . LYS A 1 208 ? -19.788 13.349 14.813 1.00 90.81 208 LYS A C 1
ATOM 1737 O O . LYS A 1 208 ? -19.329 14.287 14.161 1.00 90.81 208 LYS A O 1
ATOM 1742 N N . ASN A 1 209 ? -19.134 12.771 15.822 1.00 93.38 209 ASN A N 1
ATOM 1743 C CA . ASN A 1 209 ? -17.818 13.162 16.317 1.00 93.38 209 ASN A CA 1
ATOM 1744 C C . ASN A 1 209 ? -16.687 12.263 15.789 1.00 93.38 209 ASN A C 1
ATOM 1746 O O . ASN A 1 209 ? -15.530 12.605 16.011 1.00 93.38 209 ASN A O 1
ATOM 1750 N N . ILE A 1 210 ? -16.985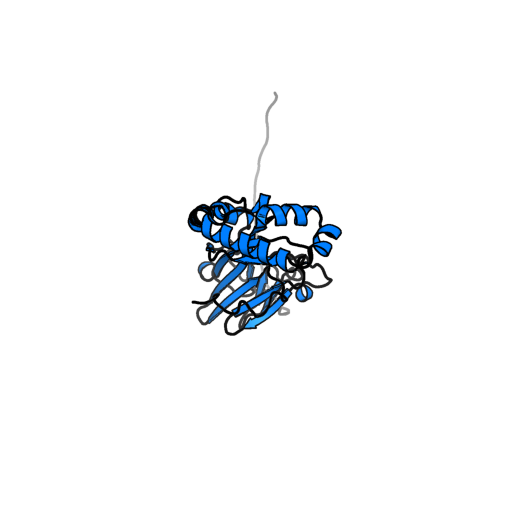 11.164 15.079 1.00 93.38 210 ILE A N 1
ATOM 1751 C CA . ILE A 1 210 ? -15.966 10.228 14.558 1.00 93.38 210 ILE A CA 1
ATOM 1752 C C . ILE A 1 210 ? -14.940 10.954 13.684 1.00 93.38 210 ILE A C 1
ATOM 1754 O O . ILE A 1 210 ? -13.745 10.746 13.830 1.00 93.38 210 ILE A O 1
ATOM 1758 N N . LYS A 1 211 ? -15.392 11.878 12.834 1.00 90.56 211 LYS A N 1
ATOM 1759 C CA . LYS A 1 211 ? -14.532 12.685 11.953 1.00 90.56 211 LYS A CA 1
ATOM 1760 C C . LYS A 1 211 ? -13.479 13.551 12.667 1.00 90.56 211 LYS A C 1
ATOM 1762 O O . LYS A 1 211 ? -12.609 14.089 11.994 1.00 90.56 211 LYS A O 1
ATOM 1767 N N . ASN A 1 212 ? -13.589 13.733 13.985 1.00 90.12 212 ASN A N 1
ATOM 1768 C CA . ASN A 1 212 ? -12.648 14.521 14.786 1.00 90.12 212 ASN A CA 1
ATOM 1769 C C . ASN A 1 212 ? -11.599 13.649 15.496 1.00 90.12 212 ASN A C 1
ATOM 1771 O O . ASN A 1 212 ? -10.782 14.191 16.232 1.00 90.12 212 ASN A O 1
ATOM 1775 N N . ILE A 1 213 ? -11.674 12.325 15.346 1.00 94.31 213 ILE A N 1
ATOM 1776 C CA . ILE A 1 213 ? -10.724 11.383 15.940 1.00 94.31 213 ILE A CA 1
ATOM 1777 C C . ILE A 1 213 ? -9.372 11.525 15.241 1.00 94.31 213 ILE A C 1
ATOM 1779 O O . ILE A 1 213 ? -9.319 11.626 14.009 1.00 94.31 213 ILE A O 1
ATOM 1783 N N . ASP A 1 214 ? -8.294 11.497 16.023 1.00 93.69 214 ASP A N 1
ATOM 1784 C CA . ASP A 1 214 ? -6.947 11.447 15.475 1.00 93.69 214 ASP A CA 1
ATOM 1785 C C . ASP A 1 214 ? -6.628 10.017 15.015 1.00 93.69 214 ASP A C 1
ATOM 1787 O O . ASP A 1 214 ? -6.646 9.061 15.792 1.00 93.69 214 ASP A O 1
ATOM 1791 N N . ILE A 1 215 ? -6.368 9.848 13.720 1.00 94.25 215 ILE A N 1
ATOM 1792 C CA . ILE A 1 215 ? -6.140 8.526 13.126 1.00 94.25 215 ILE A CA 1
ATOM 1793 C C . ILE A 1 215 ? -4.874 7.863 13.700 1.00 94.25 215 ILE A C 1
ATOM 1795 O O . ILE A 1 215 ? -4.871 6.655 13.949 1.00 94.25 215 ILE A O 1
ATOM 1799 N N . GLU A 1 216 ? -3.805 8.628 13.912 1.00 92.25 216 GLU A N 1
ATOM 1800 C CA . GLU A 1 216 ? -2.524 8.074 14.353 1.00 92.25 216 GLU A CA 1
ATOM 1801 C C . GLU A 1 216 ? -2.515 7.877 15.869 1.00 92.25 216 GLU A C 1
ATOM 1803 O O . GLU A 1 216 ? -2.144 6.805 16.359 1.00 92.25 216 GLU A O 1
ATOM 1808 N N . GLU A 1 217 ? -2.963 8.883 16.621 1.00 91.00 217 GLU A N 1
ATOM 1809 C CA . GLU A 1 217 ? -2.899 8.854 18.080 1.00 91.00 217 GLU A CA 1
ATOM 1810 C C . GLU A 1 217 ? -3.980 7.965 18.699 1.00 91.00 217 GLU A C 1
ATOM 1812 O O . GLU A 1 217 ? -3.657 7.140 19.562 1.00 91.00 217 GLU A O 1
ATOM 1817 N N . ASP A 1 218 ? -5.237 8.094 18.264 1.00 91.88 218 ASP A N 1
ATOM 1818 C CA . ASP A 1 218 ? -6.356 7.366 18.867 1.00 91.88 218 ASP A CA 1
ATOM 1819 C C . ASP A 1 218 ? -6.535 5.973 18.247 1.00 91.88 218 ASP A C 1
ATOM 1821 O O . ASP A 1 218 ? -6.796 5.008 18.964 1.00 91.88 218 ASP A O 1
ATOM 1825 N N . LEU A 1 219 ? -6.394 5.846 16.920 1.00 92.00 219 LEU A N 1
ATOM 1826 C CA . LEU A 1 219 ? -6.667 4.591 16.198 1.00 92.00 219 LEU A CA 1
ATOM 1827 C C . LEU A 1 219 ? -5.407 3.769 15.894 1.00 92.00 219 LEU A C 1
ATOM 1829 O O . LEU A 1 219 ? -5.521 2.701 15.292 1.00 92.00 219 LEU A O 1
ATOM 1833 N N . LYS A 1 220 ? -4.214 4.242 16.289 1.00 90.06 220 LYS A N 1
ATOM 1834 C CA . LYS A 1 220 ? -2.917 3.557 16.085 1.00 90.06 220 LYS A CA 1
ATOM 1835 C C . LYS A 1 220 ? -2.693 3.122 14.635 1.00 90.06 220 LYS A C 1
ATOM 1837 O O . LYS A 1 220 ? -2.205 2.028 14.351 1.00 90.06 220 LYS A O 1
ATOM 1842 N N . THR A 1 221 ? -3.109 3.978 13.707 1.00 93.62 221 THR A N 1
ATOM 1843 C CA . THR A 1 221 ? -3.086 3.690 12.277 1.00 93.62 221 THR A CA 1
ATOM 1844 C C . THR A 1 221 ? -2.272 4.759 11.556 1.00 93.62 221 THR A C 1
ATOM 1846 O O . THR A 1 221 ? -2.560 5.938 11.692 1.00 93.62 221 THR A O 1
ATOM 1849 N N . TYR A 1 222 ? -1.283 4.368 10.755 1.00 94.69 222 TYR A N 1
ATOM 1850 C CA . TYR A 1 222 ? -0.282 5.291 10.204 1.00 94.69 222 TYR A CA 1
ATOM 1851 C C . TYR A 1 222 ? -0.412 5.448 8.694 1.00 94.69 222 TYR A C 1
ATOM 1853 O O . TYR A 1 222 ? -0.705 4.478 7.993 1.00 94.69 222 TYR A O 1
ATOM 1861 N N . LEU A 1 223 ? -0.164 6.649 8.165 1.00 96.00 223 LEU A N 1
ATOM 1862 C CA . LEU A 1 223 ? -0.149 6.854 6.717 1.00 96.00 223 LEU A CA 1
ATOM 1863 C C . LEU A 1 223 ? 0.951 5.999 6.066 1.00 96.00 223 LEU A C 1
ATOM 1865 O O . LEU A 1 223 ? 2.114 6.045 6.460 1.00 96.00 223 LEU A O 1
ATOM 1869 N N . ALA A 1 224 ? 0.578 5.231 5.047 1.00 95.25 224 ALA A N 1
ATOM 1870 C CA . ALA A 1 224 ? 1.439 4.267 4.375 1.00 95.25 224 ALA A CA 1
ATOM 1871 C C . ALA A 1 224 ? 1.049 4.109 2.891 1.00 95.25 224 ALA A C 1
ATOM 1873 O O . ALA A 1 224 ? 0.233 4.850 2.334 1.00 95.25 224 ALA A O 1
ATOM 1874 N N . TYR A 1 225 ? 1.609 3.097 2.237 1.00 95.31 225 TYR A N 1
ATOM 1875 C CA . TYR A 1 225 ? 1.169 2.650 0.922 1.00 95.31 225 TYR A CA 1
ATOM 1876 C C . TYR A 1 225 ? 1.051 1.128 0.903 1.00 95.31 225 TYR A C 1
ATOM 1878 O O . TYR A 1 225 ? 1.883 0.405 1.460 1.00 95.31 225 TYR A O 1
ATOM 1886 N N . SER A 1 226 ? 0.002 0.642 0.251 1.00 93.69 226 SER A N 1
ATOM 1887 C CA . SER A 1 226 ? -0.306 -0.784 0.202 1.00 93.69 226 SER A CA 1
ATOM 1888 C C . SER A 1 226 ? 0.344 -1.464 -0.993 1.00 93.69 226 SER A C 1
ATOM 1890 O O . SER A 1 226 ? 0.572 -2.677 -0.982 1.00 93.69 226 SER A O 1
ATOM 1892 N N . SER A 1 227 ? 0.641 -0.692 -2.039 1.00 95.44 227 SER A N 1
ATOM 1893 C CA . SER A 1 227 ? 1.363 -1.179 -3.205 1.00 95.44 227 SER A CA 1
ATOM 1894 C C . SER A 1 227 ? 2.000 -0.066 -4.031 1.00 95.44 227 SER A C 1
ATOM 1896 O O . SER A 1 227 ? 1.559 1.087 -4.015 1.00 95.44 227 SER A O 1
ATOM 1898 N N . ILE A 1 228 ? 3.016 -0.461 -4.793 1.00 96.75 228 ILE A N 1
ATOM 1899 C CA . ILE A 1 228 ? 3.563 0.290 -5.917 1.00 96.75 228 ILE A CA 1
ATOM 1900 C C . ILE A 1 228 ? 3.146 -0.447 -7.191 1.00 96.75 228 ILE A C 1
ATOM 1902 O O . ILE A 1 228 ? 3.428 -1.633 -7.358 1.00 96.75 228 ILE A O 1
ATOM 1906 N N . ILE A 1 229 ? 2.459 0.245 -8.093 1.00 96.31 229 ILE A N 1
ATOM 1907 C CA . ILE A 1 229 ? 2.087 -0.268 -9.409 1.00 96.31 229 ILE A CA 1
ATOM 1908 C C . ILE A 1 229 ? 3.077 0.289 -10.423 1.00 96.31 229 ILE A C 1
ATOM 1910 O O . ILE A 1 229 ? 3.161 1.501 -10.618 1.00 96.31 229 ILE A O 1
ATOM 1914 N N . LEU A 1 230 ? 3.799 -0.605 -11.081 1.00 95.19 230 LEU A N 1
ATOM 1915 C CA . LEU A 1 230 ? 4.702 -0.305 -12.175 1.00 95.19 230 LEU A CA 1
ATOM 1916 C C . LEU A 1 230 ? 4.020 -0.694 -13.489 1.00 95.19 230 LEU A C 1
ATOM 1918 O O . LEU A 1 230 ? 3.762 -1.867 -13.754 1.00 95.19 230 LEU A O 1
ATOM 1922 N N . GLU A 1 231 ? 3.710 0.298 -14.313 1.00 93.25 231 GLU A N 1
ATOM 1923 C CA . GLU A 1 231 ? 3.176 0.093 -15.655 1.00 93.25 231 GLU A CA 1
ATOM 1924 C C . GLU A 1 231 ? 4.299 0.290 -16.670 1.00 93.25 231 GLU A C 1
ATOM 1926 O O . GLU A 1 231 ? 4.899 1.364 -16.751 1.00 93.25 231 GLU A O 1
ATOM 1931 N N . LEU A 1 232 ? 4.564 -0.753 -17.451 1.00 89.38 232 LEU A N 1
ATOM 1932 C CA . LEU A 1 232 ? 5.568 -0.766 -18.506 1.00 89.38 232 LEU A CA 1
ATOM 1933 C C . LEU A 1 232 ? 4.855 -0.832 -19.850 1.00 89.38 232 LEU A C 1
ATOM 1935 O O . LEU A 1 232 ? 4.092 -1.770 -20.099 1.00 89.38 232 LEU A O 1
ATOM 1939 N N . VAL A 1 233 ? 5.099 0.151 -20.708 1.00 83.19 233 VAL A N 1
ATOM 1940 C CA . VAL A 1 233 ? 4.535 0.213 -22.059 1.00 83.19 233 VAL A CA 1
ATOM 1941 C C . VAL A 1 233 ? 5.669 0.030 -23.063 1.00 83.19 233 VAL A C 1
ATOM 1943 O O . VAL A 1 233 ? 6.451 0.943 -23.280 1.00 83.19 233 VAL A O 1
ATOM 1946 N N . ASP A 1 234 ? 5.774 -1.155 -23.661 1.00 73.81 234 ASP A N 1
ATOM 1947 C CA . ASP A 1 234 ? 6.644 -1.402 -24.823 1.00 73.81 234 ASP A CA 1
ATOM 1948 C C . ASP A 1 234 ? 5.763 -1.448 -26.086 1.00 73.81 234 ASP A C 1
ATOM 1950 O O . ASP A 1 234 ? 4.567 -1.746 -25.994 1.00 73.81 234 ASP A O 1
ATOM 1954 N N . ASP A 1 235 ? 6.346 -1.216 -27.265 1.00 63.16 235 ASP A N 1
ATOM 1955 C CA . ASP A 1 235 ? 5.703 -1.067 -28.586 1.00 63.16 235 ASP A CA 1
ATOM 1956 C C . ASP A 1 235 ? 4.803 -2.252 -29.003 1.00 63.16 235 ASP A C 1
ATOM 1958 O O . ASP A 1 235 ? 4.174 -2.236 -30.062 1.00 63.16 235 ASP A O 1
ATOM 1962 N N . LYS A 1 236 ? 4.741 -3.317 -28.195 1.00 65.25 236 LYS A N 1
ATOM 1963 C CA . LYS A 1 236 ? 3.984 -4.541 -28.472 1.00 65.25 236 LYS A CA 1
ATOM 1964 C C . LYS A 1 236 ? 3.101 -5.030 -27.323 1.00 65.25 236 LYS A C 1
ATOM 1966 O O . LYS A 1 236 ? 2.177 -5.790 -27.606 1.00 65.25 236 LYS A O 1
ATOM 1971 N N . LYS A 1 237 ? 3.353 -4.649 -26.060 1.00 75.50 237 LYS A N 1
ATOM 1972 C CA . LYS A 1 237 ? 2.611 -5.140 -24.879 1.00 75.50 237 LYS A CA 1
ATOM 1973 C C . LYS A 1 237 ? 2.727 -4.185 -23.686 1.00 75.50 237 LYS A C 1
ATOM 1975 O O . LYS A 1 237 ? 3.792 -3.630 -23.426 1.00 75.50 237 LYS A O 1
ATOM 1980 N N . LYS A 1 238 ? 1.641 -4.079 -22.913 1.00 83.31 238 LYS A N 1
ATOM 1981 C CA . LYS A 1 238 ? 1.634 -3.456 -21.583 1.00 83.31 238 LYS A CA 1
ATOM 1982 C C . LYS A 1 238 ? 1.862 -4.543 -20.532 1.00 83.31 238 LYS A C 1
ATOM 1984 O O . LYS A 1 238 ? 1.097 -5.499 -20.490 1.00 83.31 238 LYS A O 1
ATOM 1989 N N . ASN A 1 239 ? 2.875 -4.386 -19.683 1.00 87.00 239 ASN A N 1
ATOM 1990 C CA . ASN A 1 239 ? 3.018 -5.195 -18.470 1.00 87.00 239 ASN A CA 1
ATOM 1991 C C . ASN A 1 239 ? 2.619 -4.335 -17.269 1.00 87.00 239 ASN A C 1
ATOM 1993 O O . ASN A 1 239 ? 3.100 -3.209 -17.127 1.00 87.00 239 ASN A O 1
ATOM 1997 N N . VAL A 1 240 ? 1.747 -4.856 -16.406 1.00 93.38 240 VAL A N 1
ATOM 1998 C CA . VAL A 1 240 ? 1.411 -4.219 -15.127 1.00 93.38 240 VAL A CA 1
ATOM 1999 C C . VAL A 1 240 ? 1.984 -5.073 -14.013 1.00 93.38 240 VAL A C 1
ATOM 2001 O O . VAL A 1 240 ? 1.646 -6.246 -13.895 1.00 93.38 240 VAL A O 1
ATOM 2004 N N . ILE A 1 241 ? 2.856 -4.498 -13.198 1.00 95.44 241 ILE A N 1
ATOM 2005 C CA . ILE A 1 241 ? 3.485 -5.180 -12.073 1.00 95.44 241 ILE A CA 1
ATOM 2006 C C . ILE A 1 241 ? 3.001 -4.500 -10.798 1.00 95.44 241 ILE A C 1
ATOM 2008 O O . ILE A 1 241 ? 3.129 -3.286 -10.659 1.00 95.44 241 ILE A O 1
ATOM 2012 N N . VAL A 1 242 ? 2.427 -5.264 -9.874 1.00 96.06 242 VAL A N 1
ATOM 2013 C CA . VAL A 1 242 ? 1.945 -4.755 -8.587 1.00 96.06 242 VAL A CA 1
ATOM 2014 C C . VAL A 1 242 ? 2.828 -5.302 -7.479 1.00 96.06 242 VAL A C 1
ATOM 2016 O O . VAL A 1 242 ? 2.766 -6.485 -7.152 1.00 96.06 242 VAL A O 1
ATOM 2019 N N . LEU A 1 243 ? 3.641 -4.421 -6.908 1.00 95.31 243 LEU A N 1
ATOM 2020 C CA . LEU A 1 243 ? 4.507 -4.679 -5.766 1.00 95.31 243 LEU A CA 1
ATOM 2021 C C . LEU A 1 243 ? 3.701 -4.408 -4.495 1.00 95.31 243 LEU A C 1
ATOM 2023 O O . LEU A 1 243 ? 3.498 -3.251 -4.127 1.00 95.31 243 LEU A O 1
ATOM 2027 N N . SER A 1 244 ? 3.161 -5.451 -3.869 1.00 92.69 244 SER A N 1
ATOM 2028 C CA . SER A 1 244 ? 2.262 -5.323 -2.724 1.00 92.69 244 SER A CA 1
ATOM 2029 C C . SER A 1 244 ? 2.996 -5.470 -1.394 1.00 92.69 244 SER A C 1
ATOM 2031 O O . SER A 1 244 ? 3.745 -6.421 -1.188 1.00 92.69 244 SER A O 1
ATOM 2033 N N . ASN A 1 245 ? 2.700 -4.560 -0.465 1.00 89.38 245 ASN A N 1
ATOM 2034 C CA . ASN A 1 245 ? 3.072 -4.694 0.943 1.00 89.38 245 ASN A CA 1
ATOM 2035 C C . ASN A 1 245 ? 2.088 -5.570 1.734 1.00 89.38 245 ASN A C 1
ATOM 2037 O O . ASN A 1 245 ? 2.361 -5.906 2.882 1.00 89.38 245 ASN A O 1
ATOM 2041 N N . LYS A 1 246 ? 0.946 -5.949 1.144 1.00 84.31 246 LYS A N 1
ATOM 2042 C CA . LYS A 1 246 ? 0.018 -6.901 1.762 1.00 84.31 246 LYS A CA 1
ATOM 2043 C C . LYS A 1 246 ? 0.628 -8.304 1.681 1.00 84.31 246 LYS A C 1
ATOM 2045 O O . LYS A 1 246 ? 1.153 -8.694 0.635 1.00 84.31 246 LYS A O 1
ATOM 2050 N N . THR A 1 247 ? 0.543 -9.066 2.767 1.00 75.00 247 THR A N 1
ATOM 2051 C CA . THR A 1 247 ? 0.917 -10.484 2.756 1.00 75.00 247 THR A CA 1
ATOM 2052 C C . THR A 1 247 ? -0.159 -11.308 2.050 1.00 75.00 247 THR A C 1
ATOM 2054 O O . THR A 1 247 ? -1.319 -10.903 1.938 1.00 75.00 247 THR A O 1
ATOM 2057 N N . ARG A 1 248 ? 0.236 -12.478 1.539 1.00 59.69 248 ARG A N 1
ATOM 2058 C CA . ARG A 1 248 ? -0.624 -13.384 0.759 1.00 59.69 248 ARG A CA 1
ATOM 2059 C C . ARG A 1 248 ? -1.941 -13.755 1.455 1.00 59.69 248 ARG A C 1
ATOM 2061 O O . ARG A 1 248 ? -2.922 -14.001 0.756 1.00 59.69 248 ARG A O 1
ATOM 2068 N N . ASP A 1 249 ? -1.951 -13.799 2.783 1.00 52.31 249 ASP A N 1
ATOM 2069 C CA . ASP A 1 249 ? -3.091 -14.282 3.568 1.00 52.31 249 ASP A CA 1
ATOM 2070 C C . ASP A 1 249 ? -4.149 -13.199 3.849 1.00 52.31 249 ASP A C 1
ATOM 2072 O O . ASP A 1 249 ? -5.154 -13.477 4.499 1.00 52.31 249 ASP A O 1
ATOM 2076 N N . PHE A 1 250 ? -4.007 -11.996 3.272 1.00 47.12 250 PHE A N 1
ATOM 2077 C CA . PHE A 1 250 ? -5.117 -11.045 3.144 1.00 47.12 250 PHE A CA 1
ATOM 2078 C C . PHE A 1 250 ? -6.069 -11.463 2.018 1.00 47.12 250 PHE A C 1
ATOM 2080 O O . PHE A 1 250 ? -6.086 -10.897 0.928 1.00 47.12 250 PHE A O 1
ATOM 2087 N N . ASP A 1 251 ? -6.818 -12.514 2.331 1.00 37.16 251 ASP A N 1
ATOM 2088 C CA . ASP A 1 251 ? -8.210 -12.780 1.992 1.00 37.16 251 ASP A CA 1
ATOM 2089 C C . ASP A 1 251 ? -8.683 -12.427 0.565 1.00 37.16 251 ASP A C 1
ATOM 2091 O O . ASP A 1 251 ? -8.774 -11.274 0.133 1.00 37.16 251 ASP A O 1
ATOM 2095 N N . GLU A 1 252 ? -9.117 -13.464 -0.157 1.00 34.72 252 GLU A N 1
ATOM 2096 C CA . GLU A 1 252 ? -9.709 -13.423 -1.502 1.00 34.72 252 GLU A CA 1
ATOM 2097 C C . GLU A 1 252 ? -11.014 -12.593 -1.613 1.00 34.72 252 GLU A C 1
ATOM 2099 O O . GLU A 1 252 ? -11.689 -12.620 -2.649 1.00 34.72 252 GLU A O 1
ATOM 2104 N N . THR A 1 253 ? -11.370 -11.839 -0.573 1.00 33.94 253 THR A N 1
ATOM 2105 C CA . THR A 1 253 ? -12.577 -11.023 -0.422 1.00 33.94 253 THR A CA 1
ATOM 2106 C C . THR A 1 253 ? -12.433 -9.595 -0.969 1.00 33.94 253 THR A C 1
ATOM 2108 O O . THR A 1 253 ? -13.444 -8.960 -1.257 1.00 33.94 253 THR A O 1
ATOM 2111 N N . THR A 1 254 ? -11.221 -9.103 -1.269 1.00 39.34 254 THR A N 1
ATOM 2112 C CA . THR A 1 254 ? -11.005 -7.799 -1.955 1.00 39.34 254 THR A CA 1
ATOM 2113 C C . THR A 1 254 ? -11.037 -7.878 -3.493 1.00 39.34 254 THR A C 1
ATOM 2115 O O . THR A 1 254 ? -10.499 -7.023 -4.193 1.00 39.34 254 THR A O 1
ATOM 2118 N N . LYS A 1 255 ? -11.734 -8.872 -4.068 1.00 35.59 255 LYS A N 1
ATOM 2119 C CA . LYS A 1 255 ? -11.926 -9.038 -5.530 1.00 35.59 255 LYS A CA 1
ATOM 2120 C C . LYS A 1 255 ? -12.737 -7.921 -6.220 1.00 35.59 255 LYS A C 1
ATOM 2122 O O . LYS A 1 255 ? -12.939 -7.988 -7.430 1.00 35.59 255 LYS A O 1
ATOM 2127 N N . GLY A 1 256 ? -13.184 -6.889 -5.508 1.00 33.69 256 GLY A N 1
ATOM 2128 C CA . GLY A 1 256 ? -13.895 -5.752 -6.091 1.00 33.69 256 GLY A CA 1
ATOM 2129 C C . GLY A 1 256 ? -13.086 -4.461 -6.000 1.00 33.69 256 GLY A C 1
ATOM 2130 O O . GLY A 1 256 ? -12.860 -3.979 -4.900 1.00 33.69 256 GLY A O 1
ATOM 2131 N N . ASN A 1 257 ? -12.764 -3.868 -7.155 1.00 34.28 257 ASN A N 1
ATOM 2132 C CA . ASN A 1 257 ? -12.380 -2.453 -7.348 1.00 34.28 257 ASN A CA 1
ATOM 2133 C C . ASN A 1 257 ? -10.890 -2.076 -7.433 1.00 34.28 257 ASN A C 1
ATOM 2135 O O . ASN A 1 257 ? -10.530 -0.983 -7.010 1.00 34.28 257 ASN A O 1
ATOM 2139 N N . VAL A 1 258 ? -10.030 -2.880 -8.070 1.00 35.56 258 VAL A N 1
ATOM 2140 C CA . VAL A 1 258 ? -8.688 -2.381 -8.471 1.00 35.56 258 VAL A CA 1
ATOM 2141 C C . VAL A 1 258 ? -8.579 -2.050 -9.966 1.00 35.56 258 VAL A C 1
ATOM 2143 O O . VAL A 1 258 ? -7.641 -1.373 -10.371 1.00 35.56 258 VAL A O 1
ATOM 2146 N N . ILE A 1 259 ? -9.556 -2.416 -10.803 1.00 36.34 259 ILE A N 1
ATOM 2147 C CA . ILE A 1 259 ? -9.574 -1.975 -12.208 1.00 36.34 259 ILE A CA 1
ATOM 2148 C C . ILE A 1 259 ? -11.006 -1.626 -12.629 1.00 36.34 259 ILE A C 1
ATOM 2150 O O . ILE A 1 259 ? -11.816 -2.505 -12.923 1.00 36.34 259 ILE A O 1
ATOM 2154 N N . LYS A 1 260 ? -11.298 -0.326 -12.652 1.00 30.47 260 LYS A N 1
ATOM 2155 C CA . LYS A 1 260 ? -12.213 0.308 -13.602 1.00 30.47 260 LYS A CA 1
ATOM 2156 C C . LYS A 1 260 ? -11.493 1.503 -14.205 1.00 30.47 260 LYS A C 1
ATOM 2158 O O . LYS A 1 260 ? -10.789 2.190 -13.433 1.00 30.47 260 LYS A O 1
#

Foldseek 3Di:
DDDDDDDDDDDDDDDDDDDDDDDDDDDPPPPDDDPADDDPPVPQQQWDWDDDDPWIKTKANWDDPDPHLPVQWDWDDDPLEIEIAGQDLPGGDSAFIAMDIPDDADLVQKKKKFFKWKWQDDPPVDTDTGTQPDMDIDRDDSRTHHHVVVVCVDPVNVVVCVVCLQVRLVSLLVVLLVVVVVDDLVRCCVPPVPSSVLSVVSVPDDPVCSSVDDCCVSRVIGIDTQWMWMWGDDPPDIHIYIGGSDHPPPDPVPPPDPPD

Radius of gyration: 27.44 Å; chains: 1; bounding box: 85×54×67 Å

Sequence (260 aa):
MKTIIYPLSLLLLCSCNFKKLKSESNNLESEKQISGKTIDLKNIENYFKIPLNDYNLYIGEMYSVNENLSEDYKIQYKNDTIWIFKNFLESDTFDGKNIIFDKNISPENVNVKYVISYFFNGTEKANQYIDTDISLSYKLVDFVFPHFEEVKKDSLLTKKIAEKQPQITEKIYTNYIDYYNQFSENELKNCCPSDFQDFNKLKKIDKKNIKNIDIEEDLKTYLAYSSIILELVDDKKKNVIVLSNKTRDFDETTKGNVIK